Protein AF-A0A420ZBH9-F1 (afdb_monomer_lite)

Sequence (208 aa):
MLKNFNLKIETSLIDRIKEEAKTRGISQKELIQKALEHFFVCSKAEENPSLKEIITLYKGKCAKCGKTINIGERALWGKTKEGSILICTSCQINSETDKDIVKRLVKRQRLERQIKALRNQLKTLLVKYEEYDFINNVQRALDLIAQEHKFFMEYQSQLCSLGIKGEIERIDEMINMLRKVMAFLKDFENYYEQKIRVKVRGRLKNAF

Structure (mmCIF, N/CA/C/O backbone):
data_AF-A0A420ZBH9-F1
#
_entry.id   AF-A0A420ZBH9-F1
#
loop_
_atom_site.group_PDB
_atom_site.id
_atom_site.type_symbol
_atom_site.label_atom_id
_atom_site.label_alt_id
_atom_site.label_comp_id
_atom_site.label_asym_id
_atom_site.label_entity_id
_atom_site.label_seq_id
_atom_site.pdbx_PDB_ins_code
_atom_site.Cartn_x
_atom_site.Cartn_y
_atom_site.Cartn_z
_atom_site.occupancy
_atom_site.B_iso_or_equiv
_atom_site.auth_seq_id
_atom_site.auth_comp_id
_atom_site.auth_asym_id
_atom_site.auth_atom_id
_atom_site.pdbx_PDB_model_num
ATOM 1 N N . MET A 1 1 ? -12.756 -23.167 74.062 1.00 35.25 1 MET A N 1
ATOM 2 C CA . MET A 1 1 ? -13.672 -22.256 74.784 1.00 35.25 1 MET A CA 1
ATOM 3 C C . MET A 1 1 ? -13.861 -21.001 73.946 1.00 35.25 1 MET A C 1
ATOM 5 O O . MET A 1 1 ? -12.927 -20.217 73.835 1.00 35.25 1 MET A O 1
ATOM 9 N N . LEU A 1 2 ? -15.011 -20.843 73.287 1.00 41.03 2 LEU A N 1
ATOM 10 C CA . LEU A 1 2 ? -15.331 -19.621 72.543 1.00 41.03 2 LEU A CA 1
ATOM 11 C C . LEU A 1 2 ? -15.813 -18.568 73.548 1.00 41.03 2 LEU A C 1
ATOM 13 O O . LEU A 1 2 ? -16.764 -18.810 74.286 1.00 41.03 2 LEU A O 1
ATOM 17 N N . LYS A 1 3 ? -15.112 -17.433 73.628 1.00 45.38 3 LYS A N 1
ATOM 18 C CA . LYS A 1 3 ? -15.528 -16.283 74.441 1.00 45.38 3 LYS A CA 1
ATOM 19 C C . LYS A 1 3 ? -16.866 -15.771 73.897 1.00 45.38 3 LYS A C 1
ATOM 21 O O . LYS A 1 3 ? -16.960 -15.471 72.710 1.00 45.38 3 LYS A O 1
ATOM 26 N N . ASN A 1 4 ? -17.882 -15.667 74.754 1.00 42.03 4 ASN A N 1
ATOM 27 C CA . ASN A 1 4 ? -19.171 -15.075 74.400 1.00 42.03 4 ASN A CA 1
ATOM 28 C C . ASN A 1 4 ? -18.985 -13.572 74.158 1.00 42.03 4 ASN A C 1
ATOM 30 O O . ASN A 1 4 ? -18.973 -12.774 75.093 1.00 42.03 4 ASN A O 1
ATOM 34 N N . PHE A 1 5 ? -18.814 -13.185 72.897 1.00 46.53 5 PHE A N 1
ATOM 35 C CA . PHE A 1 5 ? -18.894 -11.789 72.495 1.00 46.53 5 PHE A CA 1
ATOM 36 C C . PHE A 1 5 ? -20.365 -11.362 72.525 1.00 46.53 5 PHE A C 1
ATOM 38 O O . PHE A 1 5 ? -21.153 -11.776 71.677 1.00 46.53 5 PHE A O 1
ATOM 45 N N . ASN A 1 6 ? -20.739 -10.529 73.499 1.00 46.88 6 ASN A N 1
ATOM 46 C CA . ASN A 1 6 ? -22.029 -9.834 73.517 1.00 46.88 6 ASN A CA 1
ATOM 47 C C . ASN A 1 6 ? -22.021 -8.724 72.451 1.00 46.88 6 ASN A C 1
ATOM 49 O O . ASN A 1 6 ? -21.876 -7.539 72.750 1.00 46.88 6 ASN A O 1
ATOM 53 N N . LEU A 1 7 ? -22.128 -9.120 71.184 1.00 58.06 7 LEU A N 1
ATOM 54 C CA . LEU A 1 7 ? -22.291 -8.208 70.058 1.00 58.06 7 LEU A CA 1
ATOM 55 C C . LEU A 1 7 ? -23.736 -7.702 70.048 1.00 58.06 7 LEU A C 1
ATOM 57 O O . LEU A 1 7 ? -24.655 -8.408 69.638 1.00 58.06 7 LEU A O 1
ATOM 61 N N . LYS A 1 8 ? -23.945 -6.470 70.520 1.00 60.25 8 LYS A N 1
ATOM 62 C CA . LYS A 1 8 ? -25.210 -5.758 70.322 1.00 60.25 8 LYS A CA 1
ATOM 63 C C . LYS A 1 8 ? -25.232 -5.208 68.902 1.00 60.25 8 LYS A C 1
ATOM 65 O O . LYS A 1 8 ? -24.529 -4.250 68.596 1.00 60.25 8 LYS A O 1
ATOM 70 N N . ILE A 1 9 ? -26.022 -5.839 68.042 1.00 68.00 9 ILE A N 1
ATOM 71 C CA . ILE A 1 9 ? -26.353 -5.293 66.727 1.00 68.00 9 ILE A CA 1
ATOM 72 C C . ILE A 1 9 ? -27.337 -4.142 66.945 1.00 68.00 9 ILE A C 1
ATOM 74 O O . ILE A 1 9 ? -28.252 -4.245 67.763 1.00 68.00 9 ILE A O 1
ATOM 78 N N . GLU A 1 10 ? -27.122 -3.038 66.239 1.00 78.06 10 GLU A N 1
ATOM 79 C CA . GLU A 1 10 ? -27.983 -1.861 66.298 1.00 78.06 10 GLU A CA 1
ATOM 80 C C . GLU A 1 10 ? -29.427 -2.231 65.912 1.00 78.06 10 GLU A C 1
ATOM 82 O O . GLU A 1 10 ? -29.660 -2.967 64.949 1.00 78.06 10 GLU A O 1
ATOM 87 N N . THR A 1 11 ? -30.411 -1.757 66.679 1.00 72.00 11 THR A N 1
ATOM 88 C CA . THR A 1 11 ? -31.824 -2.162 66.541 1.00 72.00 11 THR A CA 1
ATOM 89 C C . THR A 1 11 ? -32.392 -1.846 65.157 1.00 72.00 11 THR A C 1
ATOM 91 O O . THR A 1 11 ? -33.110 -2.663 64.588 1.00 72.00 11 THR A O 1
ATOM 94 N N . SER A 1 12 ? -31.968 -0.729 64.564 1.00 75.25 12 SER A N 1
ATOM 95 C CA . SER A 1 12 ? -32.318 -0.322 63.197 1.00 75.25 12 SER A CA 1
ATOM 96 C C . SER A 1 12 ? -31.884 -1.339 62.132 1.00 75.25 12 SER A C 1
ATOM 98 O O . SER A 1 12 ? -32.575 -1.537 61.132 1.00 75.25 12 SER A O 1
ATOM 100 N N . LEU A 1 13 ? -30.750 -2.013 62.338 1.00 77.69 13 LEU A N 1
ATOM 101 C CA . LEU A 1 13 ? -30.227 -3.016 61.417 1.00 77.69 13 LEU A CA 1
ATOM 102 C C . LEU A 1 13 ? -31.015 -4.325 61.525 1.00 77.69 13 LEU A C 1
ATOM 104 O O . LEU A 1 13 ? -31.287 -4.972 60.517 1.00 77.69 13 LEU A O 1
ATOM 108 N N . ILE A 1 14 ? -31.409 -4.699 62.745 1.00 79.94 14 ILE A N 1
ATOM 109 C CA . ILE A 1 14 ? -32.224 -5.892 63.004 1.00 79.94 14 ILE A CA 1
ATOM 110 C C . ILE A 1 14 ? -33.580 -5.772 62.305 1.00 79.94 14 ILE A C 1
ATOM 112 O O . ILE A 1 14 ? -34.051 -6.742 61.709 1.00 79.94 14 ILE A O 1
ATOM 116 N N . ASP A 1 15 ? -34.187 -4.587 62.340 1.00 81.25 15 ASP A N 1
ATOM 117 C CA . ASP A 1 15 ? -35.477 -4.348 61.695 1.00 81.25 15 ASP A CA 1
ATOM 118 C C . ASP A 1 15 ? -35.367 -4.413 60.166 1.00 81.25 15 ASP A C 1
ATOM 120 O O . ASP A 1 15 ? -36.169 -5.090 59.522 1.00 81.25 15 ASP A O 1
ATOM 124 N N . ARG A 1 16 ? -34.293 -3.867 59.583 1.00 81.12 16 ARG A N 1
ATOM 125 C CA . ARG A 1 16 ? -34.011 -4.013 58.143 1.00 81.12 16 ARG A CA 1
ATOM 126 C C . ARG A 1 16 ? -33.774 -5.465 57.728 1.00 81.12 16 ARG A C 1
ATOM 128 O O . ARG A 1 16 ? -34.282 -5.906 56.702 1.00 81.12 16 ARG A O 1
ATOM 135 N N . ILE A 1 17 ? -33.035 -6.235 58.529 1.00 83.12 17 ILE A N 1
ATOM 136 C CA . ILE A 1 17 ? -32.793 -7.667 58.279 1.00 83.12 17 ILE A CA 1
ATOM 137 C C . ILE A 1 17 ? -34.111 -8.451 58.326 1.00 83.12 17 ILE A C 1
ATOM 139 O O . ILE A 1 17 ? -34.323 -9.353 57.516 1.00 83.12 17 ILE A O 1
ATOM 143 N N . LYS A 1 18 ? -35.015 -8.107 59.251 1.00 83.00 18 LYS A N 1
ATOM 144 C CA . LYS A 1 18 ? -36.352 -8.707 59.357 1.00 83.00 18 LYS A CA 1
ATOM 145 C C . LYS A 1 18 ? -37.222 -8.414 58.143 1.00 83.00 18 LYS A C 1
ATOM 147 O O . LYS A 1 18 ? -37.872 -9.333 57.645 1.00 83.00 18 LYS A O 1
ATOM 152 N N . GLU A 1 19 ? -37.262 -7.164 57.695 1.00 85.62 19 GLU A N 1
ATOM 153 C CA . GLU A 1 19 ? -38.029 -6.763 56.512 1.00 85.62 19 GLU A CA 1
ATOM 154 C C . GLU A 1 19 ? -37.507 -7.459 55.256 1.00 85.62 19 GLU A C 1
ATOM 156 O O . GLU A 1 19 ? -38.280 -8.072 54.522 1.00 85.62 19 GLU A O 1
ATOM 161 N N . GLU A 1 20 ? -36.190 -7.473 55.061 1.00 80.50 20 GLU A N 1
ATOM 162 C CA . GLU A 1 20 ? -35.562 -8.110 53.904 1.00 80.50 20 GLU A CA 1
ATOM 163 C C . GLU A 1 20 ? -35.770 -9.635 53.899 1.00 80.50 20 GLU A C 1
ATOM 165 O O . GLU A 1 20 ? -36.055 -10.233 52.860 1.00 80.50 20 GLU A O 1
ATOM 170 N N . ALA A 1 21 ? -35.689 -10.275 55.071 1.00 83.75 21 ALA A N 1
ATOM 171 C CA . ALA A 1 21 ? -35.965 -11.702 55.229 1.00 83.75 21 ALA A CA 1
ATOM 172 C C . ALA A 1 21 ? -37.428 -12.043 54.894 1.00 83.75 21 ALA A C 1
ATOM 174 O O . ALA A 1 21 ? -37.682 -13.025 54.194 1.00 83.75 21 ALA A O 1
ATOM 175 N N . LYS A 1 22 ? -38.383 -11.204 55.330 1.00 83.00 22 LYS A N 1
ATOM 176 C CA . LYS A 1 22 ? -39.812 -11.351 55.001 1.00 83.00 22 LYS A CA 1
ATOM 177 C C . LYS A 1 22 ? -40.069 -11.200 53.505 1.00 83.00 22 LYS A C 1
ATOM 179 O O . LYS A 1 22 ? -40.742 -12.050 52.932 1.00 83.00 22 LYS A O 1
ATOM 184 N N . THR A 1 23 ? -39.500 -10.176 52.870 1.00 85.06 23 THR A N 1
ATOM 185 C CA . THR A 1 23 ? -39.638 -9.936 51.423 1.00 85.06 23 THR A CA 1
ATOM 186 C C . THR A 1 23 ? -39.134 -11.120 50.599 1.00 85.06 23 THR A C 1
ATOM 188 O O . THR A 1 23 ? -39.707 -11.457 49.567 1.00 85.06 23 THR A O 1
ATOM 191 N N . ARG A 1 24 ? -38.076 -11.786 51.071 1.00 78.25 24 ARG A N 1
ATOM 192 C CA . ARG A 1 24 ? -37.453 -12.927 50.389 1.00 78.25 24 ARG A CA 1
ATOM 193 C C . ARG A 1 24 ? -38.007 -14.291 50.813 1.00 78.25 24 ARG A C 1
ATOM 195 O O . ARG A 1 24 ? -37.554 -15.299 50.279 1.00 78.25 24 ARG A O 1
ATOM 202 N N . GLY A 1 25 ? -38.946 -14.339 51.761 1.00 84.00 25 GLY A N 1
ATOM 203 C CA . GLY A 1 25 ? -39.553 -15.583 52.244 1.00 84.00 25 GLY A CA 1
ATOM 204 C C . GLY A 1 25 ? -38.573 -16.552 52.918 1.00 84.00 25 GLY A C 1
ATOM 205 O O . GLY A 1 25 ? -38.794 -17.759 52.877 1.00 84.00 25 GLY A O 1
ATOM 206 N N . ILE A 1 26 ? -37.485 -16.050 53.509 1.00 88.31 26 ILE A N 1
ATOM 207 C CA . ILE A 1 26 ? -36.443 -16.863 54.163 1.00 88.31 26 ILE A CA 1
ATOM 208 C C . ILE A 1 26 ? -36.280 -16.479 55.631 1.00 88.31 26 ILE A C 1
ATOM 210 O O . ILE A 1 26 ? -36.669 -15.390 56.056 1.00 88.31 26 ILE A O 1
ATOM 214 N N . SER A 1 27 ? -35.692 -17.365 56.436 1.00 85.69 27 SER A N 1
ATOM 215 C CA . SER A 1 27 ? -35.424 -17.046 57.839 1.00 85.69 27 SER A CA 1
ATOM 216 C C . SER A 1 27 ? -34.297 -16.009 57.971 1.00 85.69 27 SER A C 1
ATOM 218 O O . SER A 1 27 ? -33.362 -15.970 57.170 1.00 85.69 27 SER A O 1
ATOM 220 N N . GLN A 1 28 ? -34.336 -15.178 59.021 1.00 82.00 28 GLN A N 1
ATOM 221 C CA . GLN A 1 28 ? -33.265 -14.201 59.301 1.00 82.00 28 GLN A CA 1
ATOM 222 C C . GLN A 1 28 ? -31.891 -14.877 59.408 1.00 82.00 28 GLN A C 1
ATOM 224 O O . GLN A 1 28 ? -30.893 -14.340 58.937 1.00 82.00 28 GLN A O 1
ATOM 229 N N . LYS A 1 29 ? -31.848 -16.080 59.995 1.00 81.88 29 LYS A N 1
ATOM 230 C CA . LYS A 1 29 ? -30.628 -16.881 60.131 1.00 81.88 29 LYS A CA 1
ATOM 231 C C . LYS A 1 29 ? -30.050 -17.256 58.765 1.00 81.88 29 LYS A C 1
ATOM 233 O O . LYS A 1 29 ? -28.855 -17.086 58.557 1.00 81.88 29 LYS A O 1
ATOM 238 N N . GLU A 1 30 ? -30.886 -17.717 57.837 1.00 80.81 30 GLU A N 1
ATOM 239 C CA . GLU A 1 30 ? -30.452 -18.058 56.476 1.00 80.81 30 GLU A CA 1
ATOM 240 C C . GLU A 1 30 ? -30.023 -16.829 55.680 1.00 80.81 30 GLU A C 1
ATOM 242 O O . GLU A 1 30 ? -29.055 -16.906 54.929 1.00 80.81 30 GLU A O 1
ATOM 247 N N . LEU A 1 31 ? -30.707 -15.693 55.848 1.00 85.06 31 LEU A N 1
ATOM 248 C CA . LEU A 1 31 ? -30.310 -14.440 55.206 1.00 85.06 31 LEU A CA 1
ATOM 249 C C . LEU A 1 31 ? -28.912 -14.012 55.673 1.00 85.06 31 LEU A C 1
ATOM 251 O O . LEU A 1 31 ? -28.057 -13.705 54.845 1.00 85.06 31 LEU A O 1
ATOM 255 N N . ILE A 1 32 ? -28.667 -14.037 56.986 1.00 84.25 32 ILE A N 1
ATOM 256 C CA . ILE A 1 32 ? -27.368 -13.689 57.573 1.00 84.25 32 ILE A CA 1
ATOM 257 C C . ILE A 1 32 ? -26.295 -14.679 57.119 1.00 84.25 32 ILE A C 1
ATOM 259 O O . ILE A 1 32 ? -25.211 -14.261 56.722 1.00 84.25 32 ILE A O 1
ATOM 263 N N . GLN A 1 33 ? -26.592 -15.979 57.131 1.00 83.56 33 GLN A N 1
ATOM 264 C CA . GLN A 1 33 ? -25.646 -17.001 56.698 1.00 83.56 33 GLN A CA 1
ATOM 265 C C . GLN A 1 33 ? -25.270 -16.827 55.222 1.00 83.56 33 GLN A C 1
ATOM 267 O O . GLN A 1 33 ? -24.085 -16.770 54.914 1.00 83.56 33 GLN A O 1
ATOM 272 N N . LYS A 1 34 ? -26.247 -16.632 54.329 1.00 80.50 34 LYS A N 1
ATOM 273 C CA . LYS A 1 34 ? -25.992 -16.364 52.905 1.00 80.50 34 LYS A CA 1
ATOM 274 C C . LYS A 1 34 ? -25.218 -15.067 52.688 1.00 80.50 34 LYS A C 1
ATOM 276 O O . LYS A 1 34 ? -24.354 -15.016 51.820 1.00 80.50 34 LYS A O 1
ATOM 281 N N . ALA A 1 35 ? -25.501 -14.024 53.468 1.00 81.31 35 ALA A N 1
ATOM 282 C CA . ALA A 1 35 ? -24.774 -12.760 53.392 1.00 81.31 35 ALA A CA 1
ATOM 283 C C . ALA A 1 35 ? -23.312 -12.912 53.842 1.00 81.31 35 ALA A C 1
ATOM 285 O O . ALA A 1 35 ? -22.417 -12.370 53.197 1.00 81.31 35 ALA A O 1
ATOM 286 N N . LEU A 1 36 ? -23.062 -13.677 54.908 1.00 80.56 36 LEU A N 1
ATOM 287 C CA . LEU A 1 36 ? -21.715 -13.975 55.392 1.00 80.56 36 LEU A CA 1
ATOM 288 C C . LEU A 1 36 ? -20.960 -14.887 54.423 1.00 80.56 36 LEU A C 1
ATOM 290 O O . LEU A 1 36 ? -19.822 -14.586 54.087 1.00 80.56 36 LEU A O 1
ATOM 294 N N . GLU A 1 37 ? -21.588 -15.950 53.919 1.00 80.44 37 GLU A N 1
ATOM 295 C CA . GLU A 1 37 ? -21.017 -16.819 52.883 1.00 80.44 37 GLU A CA 1
ATOM 296 C C . GLU A 1 37 ? -20.655 -16.007 51.637 1.00 80.44 37 GLU A C 1
ATOM 298 O O . GLU A 1 37 ? -19.523 -16.075 51.168 1.00 80.44 37 GLU A O 1
ATOM 303 N N . HIS A 1 38 ? -21.562 -15.152 51.160 1.00 76.06 38 HIS A N 1
ATOM 304 C CA . HIS A 1 38 ? -21.295 -14.243 50.049 1.00 76.06 38 HIS A CA 1
ATOM 305 C C . HIS A 1 38 ? -20.145 -13.273 50.358 1.00 76.06 38 HIS A C 1
ATOM 307 O O . HIS A 1 38 ? -19.280 -13.063 49.517 1.00 76.06 38 HIS A O 1
ATOM 313 N N . PHE A 1 39 ? -20.076 -12.705 51.564 1.00 74.31 39 PHE A N 1
ATOM 314 C CA . PHE A 1 39 ? -18.986 -11.816 51.976 1.00 74.31 39 PHE A CA 1
ATOM 315 C C . PHE A 1 39 ? -17.628 -12.538 52.043 1.00 74.31 39 PHE A C 1
ATOM 317 O O . PHE A 1 39 ? -16.615 -12.012 51.579 1.00 74.31 39 PHE A O 1
ATOM 324 N N . PHE A 1 40 ? -17.585 -13.768 52.558 1.00 71.50 40 PHE A N 1
ATOM 325 C CA . PHE A 1 40 ? -16.361 -14.573 52.608 1.00 71.50 40 PHE A CA 1
ATOM 326 C C . PHE A 1 40 ? -15.943 -15.105 51.231 1.00 71.50 40 PHE A C 1
ATOM 328 O O . PHE A 1 40 ? -14.751 -15.248 50.968 1.00 71.50 40 PHE A O 1
ATOM 335 N N . VAL A 1 41 ? -16.894 -15.329 50.322 1.00 66.38 41 VAL A N 1
ATOM 336 C CA . VAL A 1 41 ? -16.613 -15.680 48.924 1.00 66.38 41 VAL A CA 1
ATOM 337 C C . VAL A 1 41 ? -16.130 -14.454 48.135 1.00 66.38 41 VAL A C 1
ATOM 339 O O . VAL A 1 41 ? -15.128 -14.551 47.431 1.00 66.38 41 VAL A O 1
ATOM 342 N N . CYS A 1 42 ? -16.756 -13.285 48.307 1.00 54.88 42 CYS A N 1
ATOM 343 C CA . CYS A 1 42 ? -16.378 -12.034 47.635 1.00 54.88 42 CYS A CA 1
ATOM 344 C C . CYS A 1 42 ? -15.137 -11.340 48.217 1.00 54.88 42 CYS A C 1
ATOM 346 O O . CYS A 1 42 ? -14.532 -10.521 47.530 1.00 54.88 42 CYS A O 1
ATOM 348 N N . SER A 1 43 ? -14.727 -11.637 49.455 1.00 46.97 43 SER A N 1
ATOM 349 C CA . SER A 1 43 ? -13.503 -11.062 50.048 1.00 46.97 43 SER A CA 1
ATOM 350 C C . SER A 1 43 ? -12.213 -11.607 49.422 1.00 46.97 43 SER A C 1
ATOM 352 O O . SER A 1 43 ? -11.152 -10.999 49.571 1.00 46.97 43 SER A O 1
ATOM 354 N N . LYS A 1 44 ? -12.295 -12.670 48.609 1.00 51.00 44 LYS A N 1
ATOM 355 C CA . LYS A 1 44 ? -11.333 -12.886 47.524 1.00 51.00 44 LYS A CA 1
ATOM 356 C C . LYS A 1 44 ? -11.661 -11.890 46.420 1.00 51.00 44 LYS A C 1
ATOM 358 O O . LYS A 1 44 ? -12.339 -12.243 45.462 1.00 51.00 44 LYS A O 1
ATOM 363 N N . ALA A 1 45 ? -11.197 -10.653 46.579 1.00 46.72 45 ALA A N 1
ATOM 364 C CA . ALA A 1 45 ? -11.233 -9.661 45.519 1.00 46.72 45 ALA A CA 1
ATOM 365 C C . ALA A 1 45 ? -10.665 -10.303 44.244 1.00 46.72 45 ALA A C 1
ATOM 367 O O . ALA A 1 45 ? -9.464 -10.562 44.137 1.00 46.72 45 ALA A O 1
ATOM 368 N N . GLU A 1 46 ? -11.540 -10.628 43.295 1.00 49.78 46 GLU A N 1
ATOM 369 C CA . GLU A 1 46 ? -11.136 -10.763 41.912 1.00 49.78 46 GLU A CA 1
ATOM 370 C C . GLU A 1 46 ? -10.514 -9.413 41.569 1.00 49.78 46 GLU A C 1
ATOM 372 O O . GLU A 1 46 ? -11.210 -8.401 41.486 1.00 49.78 46 GLU A O 1
ATOM 377 N N . GLU A 1 47 ? -9.183 -9.367 41.478 1.00 50.47 47 GLU A N 1
ATOM 378 C CA . GLU A 1 47 ? -8.492 -8.276 40.810 1.00 50.47 47 GLU A CA 1
ATOM 379 C C . GLU A 1 47 ? -9.098 -8.206 39.413 1.00 50.47 47 GLU A C 1
ATOM 381 O O . GLU A 1 47 ? -8.706 -8.963 38.526 1.00 50.47 47 GLU A O 1
ATOM 386 N N . ASN A 1 48 ? -10.109 -7.355 39.233 1.00 55.12 48 ASN A N 1
ATOM 387 C CA . ASN A 1 48 ? -10.637 -7.061 37.918 1.00 55.12 48 ASN A CA 1
ATOM 388 C C . ASN A 1 48 ? -9.436 -6.565 37.114 1.00 55.12 48 ASN A C 1
ATOM 390 O O . ASN A 1 48 ? -8.876 -5.513 37.447 1.00 55.12 48 ASN A O 1
ATOM 394 N N . PRO A 1 49 ? -8.971 -7.335 36.119 1.00 61.47 49 PRO A N 1
ATOM 395 C CA . PRO A 1 49 ? -7.737 -7.014 35.440 1.00 61.47 49 PRO A CA 1
ATOM 396 C C . PRO A 1 49 ? -7.914 -5.648 34.789 1.00 61.47 49 PRO A C 1
ATOM 398 O O . PRO A 1 49 ? -8.825 -5.444 33.987 1.00 61.47 49 PRO A O 1
ATOM 401 N N . SER A 1 50 ? -7.053 -4.698 35.157 1.00 73.25 50 SER A N 1
ATOM 402 C CA . SER A 1 50 ? -7.012 -3.378 34.533 1.00 73.25 50 SER A CA 1
ATOM 403 C C . SER A 1 50 ? -6.796 -3.561 33.031 1.00 73.25 50 SER A C 1
ATOM 405 O O . SER A 1 50 ? -5.718 -3.957 32.578 1.00 73.25 50 SER A O 1
ATOM 407 N N . LEU A 1 51 ? -7.854 -3.314 32.263 1.00 85.56 51 LEU A N 1
ATOM 408 C CA . LEU A 1 51 ? -7.822 -3.366 30.813 1.00 85.56 51 LEU A CA 1
ATOM 409 C C . LEU A 1 51 ? -7.167 -2.088 30.288 1.00 85.56 51 LEU A C 1
ATOM 411 O O . LEU A 1 51 ? -7.679 -0.988 30.489 1.00 85.56 51 LEU A O 1
ATOM 415 N N . LYS A 1 52 ? -6.040 -2.232 29.592 1.00 89.06 52 LYS A N 1
ATOM 416 C CA . LYS A 1 52 ? -5.327 -1.125 28.945 1.00 89.06 52 LYS A CA 1
ATOM 417 C C . LYS A 1 52 ? -5.618 -1.121 27.452 1.00 89.06 52 LYS A C 1
ATOM 419 O O . LYS A 1 52 ? -5.573 -2.167 26.812 1.00 89.06 52 LYS A O 1
ATOM 424 N N . GLU A 1 53 ? -5.886 0.049 26.880 1.00 90.44 53 GLU A N 1
ATOM 425 C CA . GLU A 1 53 ? -5.964 0.193 25.423 1.00 90.44 53 GLU A CA 1
ATOM 426 C C . GLU A 1 53 ? -4.555 0.072 24.827 1.00 90.44 53 GLU A C 1
ATOM 428 O O . GLU A 1 53 ? -3.652 0.824 25.190 1.00 90.44 53 GLU A O 1
ATOM 433 N N . ILE A 1 54 ? -4.367 -0.884 23.917 1.00 92.69 54 ILE A N 1
ATOM 434 C CA . ILE A 1 54 ? -3.102 -1.124 23.220 1.00 92.69 54 ILE A CA 1
ATOM 435 C C . ILE A 1 54 ? -3.311 -1.163 21.705 1.00 92.69 54 ILE A C 1
ATOM 437 O O . ILE A 1 54 ? -4.410 -1.428 21.211 1.00 92.69 54 ILE A O 1
ATOM 441 N N . ILE A 1 55 ? -2.224 -0.956 20.962 1.00 91.75 55 ILE A N 1
ATOM 442 C CA . ILE A 1 55 ? -2.134 -1.312 19.544 1.00 91.75 55 ILE A CA 1
ATOM 443 C C . ILE A 1 55 ? -1.494 -2.696 19.467 1.00 91.75 55 ILE A C 1
ATOM 445 O O . ILE A 1 55 ? -0.421 -2.926 20.022 1.00 91.75 55 ILE A O 1
ATOM 449 N N . THR A 1 56 ? -2.162 -3.633 18.803 1.00 91.56 56 THR A N 1
ATOM 450 C CA . THR A 1 56 ? -1.695 -5.021 18.734 1.00 91.56 56 THR A CA 1
ATOM 451 C C . THR A 1 56 ? -0.466 -5.161 17.833 1.00 91.56 56 THR A C 1
ATOM 453 O O . THR A 1 56 ? -0.477 -4.755 16.674 1.00 91.56 56 THR A O 1
ATOM 456 N N . LEU A 1 57 ? 0.601 -5.768 18.354 1.00 92.00 57 LEU A N 1
ATOM 457 C CA . LEU A 1 57 ? 1.798 -6.115 17.572 1.00 92.00 57 LEU A CA 1
ATOM 458 C C . LEU A 1 57 ? 1.687 -7.499 16.919 1.00 92.00 57 LEU A C 1
ATOM 460 O O . LEU A 1 57 ? 2.320 -7.764 15.903 1.00 92.00 57 LEU A O 1
ATOM 464 N N . TYR A 1 58 ? 0.841 -8.362 17.481 1.00 91.69 58 TYR A N 1
ATOM 465 C CA . TYR A 1 58 ? 0.620 -9.732 17.032 1.00 91.69 58 TYR A CA 1
ATOM 466 C C . TYR A 1 58 ? -0.865 -9.963 16.768 1.00 91.69 58 TYR A C 1
ATOM 468 O O . TYR A 1 58 ? -1.722 -9.330 17.390 1.00 91.69 58 TYR A O 1
ATOM 476 N N . LYS A 1 59 ? -1.178 -10.885 15.849 1.00 92.81 59 LYS A N 1
ATOM 477 C CA . LYS A 1 59 ? -2.565 -11.305 15.620 1.00 92.81 59 LYS A CA 1
ATOM 478 C C . LYS A 1 59 ? -3.092 -12.019 16.862 1.00 92.81 59 LYS A C 1
ATOM 480 O O . LYS A 1 59 ? -2.424 -12.895 17.401 1.00 92.81 59 LYS A O 1
ATOM 485 N N . GLY A 1 60 ? -4.306 -11.676 17.269 1.00 92.88 60 GLY A N 1
ATOM 486 C CA . GLY A 1 60 ? -4.987 -12.296 18.403 1.00 92.88 60 GLY A CA 1
ATOM 487 C C . GLY A 1 60 ? -6.465 -12.526 18.123 1.00 92.88 60 GLY A C 1
ATOM 488 O O . GLY A 1 60 ? -6.964 -12.215 17.040 1.00 92.88 60 GLY A O 1
ATOM 489 N N . LYS A 1 61 ? -7.188 -13.058 19.108 1.00 95.06 61 LYS A N 1
ATOM 490 C CA . LYS A 1 61 ? -8.649 -13.194 19.059 1.00 95.06 61 LYS A CA 1
ATOM 491 C C . LYS A 1 61 ? -9.282 -12.466 20.234 1.00 95.06 61 LYS A C 1
ATOM 493 O O . LYS A 1 61 ? -8.740 -12.458 21.334 1.00 95.06 61 LYS A O 1
ATOM 498 N N . CYS A 1 62 ? -10.435 -11.857 19.986 1.00 94.44 62 CYS A N 1
ATOM 499 C CA . CYS A 1 62 ? -11.250 -11.262 21.032 1.00 94.44 62 CYS A CA 1
ATOM 500 C C . CYS A 1 62 ? -11.781 -12.359 21.963 1.00 94.44 62 CYS A C 1
ATOM 502 O O . CYS A 1 62 ? -12.498 -13.245 21.502 1.00 94.44 62 CYS A O 1
ATOM 504 N N . ALA A 1 63 ? -11.516 -12.254 23.261 1.00 92.19 63 ALA A N 1
ATOM 505 C CA . ALA A 1 63 ? -12.004 -13.190 24.271 1.00 92.19 63 ALA A CA 1
ATOM 506 C C . ALA A 1 63 ? -13.542 -13.211 24.372 1.00 92.19 63 ALA A C 1
ATOM 508 O O . ALA A 1 63 ? -14.120 -14.233 24.715 1.00 92.19 63 ALA A O 1
ATOM 509 N N . LYS A 1 64 ? -14.220 -12.103 24.031 1.00 91.06 64 LYS A N 1
ATOM 510 C CA . LYS A 1 64 ? -15.685 -11.979 24.151 1.00 91.06 64 LYS A CA 1
ATOM 511 C C . LYS A 1 64 ? -16.462 -12.480 22.928 1.00 91.06 64 LYS A C 1
ATOM 513 O O . LYS A 1 64 ? -17.567 -12.980 23.079 1.00 91.06 64 LYS A O 1
ATOM 518 N N . CYS A 1 65 ? -15.936 -12.302 21.715 1.00 92.69 65 CYS A N 1
ATOM 519 C CA . CYS A 1 65 ? -16.671 -12.617 20.476 1.00 92.69 65 CYS A CA 1
ATOM 520 C C . CYS A 1 65 ? -15.898 -13.481 19.473 1.00 92.69 65 CYS A C 1
ATOM 522 O O . CYS A 1 65 ? -16.377 -13.708 18.367 1.00 92.69 65 CYS A O 1
ATOM 524 N N . GLY A 1 66 ? -14.670 -13.893 19.793 1.00 92.25 66 GLY A N 1
ATOM 525 C CA . GLY A 1 66 ? -13.833 -14.722 18.922 1.00 92.25 66 GLY A CA 1
ATOM 526 C C . GLY A 1 66 ? -13.273 -14.020 17.679 1.00 92.25 66 GLY A C 1
ATOM 527 O O . GLY A 1 66 ? -12.430 -14.598 16.994 1.00 92.25 66 GLY A O 1
ATOM 528 N N . LYS A 1 67 ? -13.685 -12.776 17.385 1.00 93.62 67 LYS A N 1
ATOM 529 C CA . LYS A 1 67 ? -13.202 -12.013 16.226 1.00 93.62 67 LYS A CA 1
ATOM 530 C C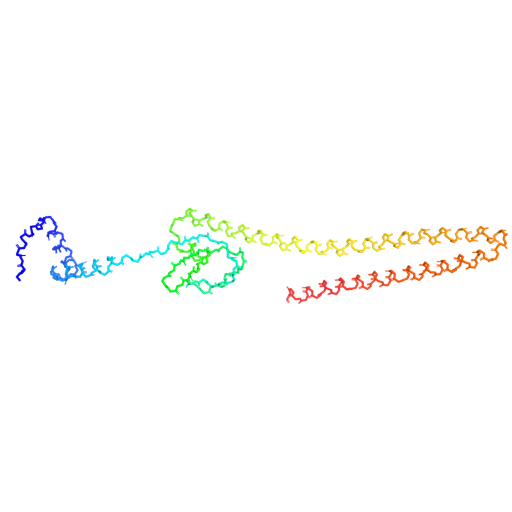 . LYS A 1 67 ? -11.678 -11.900 16.242 1.00 93.62 67 LYS A C 1
ATOM 532 O O . LYS A 1 67 ? -11.096 -11.487 17.246 1.00 93.62 67 LYS A O 1
ATOM 537 N N . THR A 1 68 ? -11.054 -12.186 15.105 1.00 94.56 68 THR A N 1
ATOM 538 C CA . THR A 1 68 ? -9.626 -11.947 14.890 1.00 94.56 68 THR A CA 1
ATOM 539 C C . THR A 1 68 ? -9.311 -10.456 14.948 1.00 94.56 68 THR A C 1
ATOM 541 O O . THR A 1 68 ? -9.933 -9.654 14.250 1.00 94.56 68 THR A O 1
ATOM 544 N N . ILE A 1 69 ? -8.331 -10.108 15.772 1.00 92.94 69 ILE A N 1
ATOM 545 C CA . ILE A 1 69 ? -7.760 -8.771 15.890 1.00 92.94 69 ILE A CA 1
ATOM 546 C C . ILE A 1 69 ? -6.424 -8.801 15.149 1.00 92.94 69 ILE A C 1
ATOM 548 O O . ILE A 1 69 ? -5.533 -9.584 15.490 1.00 92.94 69 ILE A O 1
ATOM 552 N N . ASN A 1 70 ? -6.316 -8.007 14.086 1.00 92.81 70 ASN A N 1
ATOM 553 C CA . ASN A 1 70 ? -5.116 -7.973 13.249 1.00 92.81 70 ASN A CA 1
ATOM 554 C C . ASN A 1 70 ? -4.053 -7.045 13.829 1.00 92.81 70 ASN A C 1
ATOM 556 O O . ASN A 1 70 ? -4.379 -6.088 14.517 1.00 92.81 70 ASN A O 1
ATOM 560 N N . ILE A 1 71 ? -2.794 -7.275 13.453 1.00 91.31 71 ILE A N 1
ATOM 561 C CA . ILE A 1 71 ? -1.669 -6.390 13.781 1.00 91.31 71 ILE A CA 1
ATOM 562 C C . ILE A 1 71 ? -2.007 -4.942 13.395 1.00 91.31 71 ILE A C 1
ATOM 564 O O . ILE A 1 71 ? -2.499 -4.678 12.294 1.00 91.31 71 ILE A O 1
ATOM 568 N N . GLY A 1 72 ? -1.735 -4.010 14.305 1.00 87.44 72 GLY A N 1
ATOM 569 C CA . GLY A 1 72 ? -2.030 -2.588 14.168 1.00 87.44 72 GLY A CA 1
ATOM 570 C C . GLY A 1 72 ? -3.464 -2.202 14.543 1.00 87.44 72 GLY A C 1
ATOM 571 O O . GLY A 1 72 ? -3.771 -1.012 14.585 1.00 87.44 72 GLY A O 1
ATOM 572 N N . GLU A 1 73 ? -4.348 -3.162 14.834 1.00 88.94 73 GLU A N 1
ATOM 573 C CA . GLU A 1 73 ? -5.682 -2.866 15.358 1.00 88.94 73 GLU A CA 1
ATOM 574 C C . GLU A 1 73 ? -5.620 -2.588 16.862 1.00 88.94 73 GLU A C 1
ATOM 576 O O . GLU A 1 73 ? -4.813 -3.166 17.600 1.00 88.94 73 GLU A O 1
ATOM 581 N N . ARG A 1 74 ? -6.500 -1.695 17.320 1.00 89.56 74 ARG A N 1
ATOM 582 C CA . ARG A 1 74 ? -6.653 -1.375 18.738 1.00 89.56 74 ARG A CA 1
ATOM 583 C C . ARG A 1 74 ? -7.485 -2.432 19.447 1.00 89.56 74 ARG A C 1
ATOM 585 O O . ARG A 1 74 ? -8.516 -2.878 18.931 1.00 89.56 74 ARG A O 1
ATOM 592 N N . ALA A 1 75 ? -7.065 -2.774 20.652 1.00 93.44 75 ALA A N 1
ATOM 593 C CA . ALA A 1 75 ? -7.778 -3.682 21.531 1.00 93.44 75 ALA A CA 1
ATOM 594 C C . ALA A 1 75 ? -7.550 -3.285 22.986 1.00 93.44 75 ALA A C 1
ATOM 596 O O . ALA A 1 75 ? -6.545 -2.658 23.317 1.00 93.44 75 ALA A O 1
ATOM 597 N N . LEU A 1 76 ? -8.470 -3.680 23.858 1.00 93.44 76 LEU A N 1
ATOM 598 C CA . LEU A 1 76 ? -8.192 -3.686 25.285 1.00 93.44 76 LEU A CA 1
ATOM 599 C C . LEU A 1 76 ? -7.429 -4.961 25.624 1.00 93.44 76 LEU A C 1
ATOM 601 O O . LEU A 1 76 ? -7.837 -6.049 25.220 1.00 93.44 76 LEU A O 1
ATOM 605 N N . TRP A 1 77 ? -6.342 -4.821 26.365 1.00 93.75 77 TRP A N 1
ATOM 606 C CA . TRP A 1 77 ? -5.522 -5.919 26.845 1.00 93.75 77 TRP A CA 1
ATOM 607 C C . TRP A 1 77 ? -5.543 -5.966 28.364 1.00 93.75 77 TRP A C 1
ATOM 609 O O . TRP A 1 77 ? -5.392 -4.937 29.021 1.00 93.75 77 TRP A O 1
ATOM 619 N N . GLY A 1 78 ? -5.708 -7.164 28.913 1.00 90.12 78 GLY A N 1
ATOM 620 C CA . GLY A 1 78 ? -5.639 -7.415 30.348 1.00 90.12 78 GLY A CA 1
ATOM 621 C C . GLY A 1 78 ? -4.802 -8.647 30.639 1.00 90.12 78 GLY A C 1
ATOM 622 O O . GLY A 1 78 ? -4.806 -9.607 29.865 1.00 90.12 78 GLY A O 1
ATOM 623 N N . LYS A 1 79 ? -4.101 -8.634 31.771 1.00 86.88 79 LYS A N 1
ATOM 624 C CA . LYS A 1 79 ? -3.421 -9.815 32.305 1.00 86.88 79 LYS A CA 1
ATOM 625 C C . LYS A 1 79 ? -4.340 -10.495 33.317 1.00 86.88 79 LYS A C 1
ATOM 627 O O . LYS A 1 79 ? -4.790 -9.854 34.254 1.00 86.88 79 LYS A O 1
ATOM 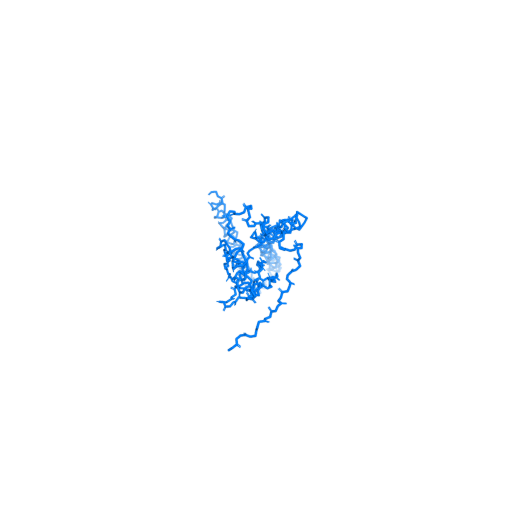632 N N . THR A 1 80 ? -4.602 -11.777 33.117 1.00 82.38 80 THR A N 1
ATOM 633 C CA . THR A 1 80 ? -5.389 -12.652 33.998 1.00 82.38 80 THR A CA 1
ATOM 634 C C . THR A 1 80 ? -4.486 -13.737 34.590 1.00 82.38 80 THR A C 1
ATOM 636 O O . THR A 1 80 ? -3.341 -13.896 34.159 1.00 82.38 80 THR A O 1
ATOM 639 N N . LYS A 1 81 ? -4.990 -14.506 35.563 1.00 79.50 81 LYS A N 1
ATOM 640 C CA . LYS A 1 81 ? -4.255 -15.638 36.161 1.00 79.50 81 LYS A CA 1
ATOM 641 C C . LYS A 1 81 ? -3.910 -16.733 35.142 1.00 79.50 81 LYS A C 1
ATOM 643 O O . LYS A 1 81 ? -2.880 -17.378 35.276 1.00 79.50 81 LYS A O 1
ATOM 648 N N . GLU A 1 82 ? -4.738 -16.892 34.111 1.00 78.38 82 GLU A N 1
ATOM 649 C CA . GLU A 1 82 ? -4.612 -17.935 33.081 1.00 78.38 82 GLU A CA 1
ATOM 650 C C . GLU A 1 82 ? -3.878 -17.458 31.814 1.00 78.38 82 GLU A C 1
ATOM 652 O O . GLU A 1 82 ? -3.669 -18.228 30.880 1.00 78.38 82 GLU A O 1
ATOM 657 N N . GLY A 1 83 ? -3.462 -16.187 31.762 1.00 83.56 83 GLY A N 1
ATOM 658 C CA . GLY A 1 83 ? -2.76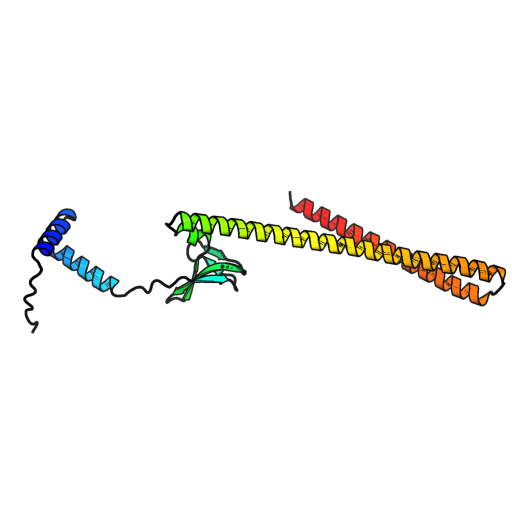3 -15.611 30.614 1.00 83.56 83 GLY A CA 1
ATOM 659 C C . GLY A 1 83 ? -3.233 -14.198 30.286 1.00 83.56 83 GLY A C 1
ATOM 660 O O . GLY A 1 83 ? -3.669 -13.449 31.158 1.00 83.56 83 GLY A O 1
ATOM 661 N N . SER A 1 84 ? -3.139 -13.796 29.022 1.00 87.00 84 SER A N 1
ATOM 662 C CA . SER A 1 84 ? -3.563 -12.468 28.570 1.00 87.00 84 SER A CA 1
ATOM 663 C C . SER A 1 84 ? -4.850 -12.515 27.760 1.00 87.00 84 SER A C 1
ATOM 665 O O . SER A 1 84 ? -4.972 -13.331 26.848 1.00 87.00 84 SER A O 1
ATOM 667 N N . ILE A 1 85 ? -5.754 -11.574 28.013 1.00 91.81 85 ILE A N 1
ATOM 668 C CA . ILE A 1 85 ? -6.999 -11.421 27.263 1.00 91.81 85 ILE A CA 1
ATOM 669 C C . ILE A 1 85 ? -6.933 -10.204 26.346 1.00 91.81 85 ILE A C 1
ATOM 671 O O . ILE A 1 85 ? -6.322 -9.187 26.674 1.00 91.81 85 ILE A O 1
ATOM 675 N N . LEU A 1 86 ? -7.597 -10.311 25.196 1.00 93.56 86 LEU A N 1
ATOM 676 C CA . LEU A 1 86 ? -7.811 -9.209 24.266 1.00 93.56 86 LEU A CA 1
ATOM 677 C C . LEU A 1 86 ? -9.309 -9.000 24.065 1.00 93.56 86 LEU A C 1
ATOM 679 O O . LEU A 1 86 ? -10.048 -9.957 23.847 1.00 93.56 86 LEU A O 1
ATOM 683 N N . ILE A 1 87 ? -9.765 -7.752 24.074 1.00 93.44 87 ILE A N 1
ATOM 684 C CA . ILE A 1 87 ? -11.149 -7.386 23.766 1.00 93.44 87 ILE A CA 1
ATOM 685 C C . ILE A 1 87 ? -11.136 -6.429 22.580 1.00 93.44 87 ILE A C 1
ATOM 687 O O . ILE A 1 87 ? -10.457 -5.402 22.594 1.00 93.44 87 ILE A O 1
ATOM 691 N N . CYS A 1 88 ? -11.881 -6.768 21.527 1.00 92.81 88 CYS A N 1
ATOM 692 C CA . CYS A 1 88 ? -11.958 -5.918 20.345 1.00 92.81 88 CYS A CA 1
ATOM 693 C C . CYS A 1 88 ? -12.743 -4.629 20.628 1.00 92.81 88 CYS A C 1
ATOM 695 O O . CYS A 1 88 ? -13.636 -4.592 21.476 1.00 92.81 88 CYS A O 1
ATOM 697 N N . THR A 1 89 ? -12.472 -3.593 19.838 1.00 90.75 89 THR A N 1
ATOM 698 C CA . THR A 1 89 ? -13.156 -2.292 19.920 1.00 90.75 89 THR A CA 1
ATOM 699 C C . THR A 1 89 ? -14.680 -2.391 19.837 1.00 90.75 89 THR A C 1
ATOM 701 O O . THR A 1 89 ? -15.371 -1.666 20.539 1.00 90.75 89 THR A O 1
ATOM 704 N N . SER A 1 90 ? -15.233 -3.311 19.040 1.00 90.19 90 SER A N 1
ATOM 705 C CA . SER A 1 90 ? -16.689 -3.529 18.986 1.00 90.19 90 SER A CA 1
ATOM 706 C C . SER A 1 90 ? -17.252 -4.038 20.315 1.00 90.19 90 SER A C 1
ATOM 708 O O . SER A 1 90 ? -18.296 -3.579 20.763 1.00 90.19 90 SER A O 1
ATOM 710 N N . CYS A 1 91 ? -16.550 -4.964 20.969 1.00 91.25 91 CYS A N 1
ATOM 711 C CA . CYS A 1 91 ? -16.955 -5.476 22.273 1.00 91.25 91 CYS A CA 1
ATOM 712 C C . CYS A 1 91 ? -16.820 -4.426 23.376 1.00 91.25 91 CYS A C 1
ATOM 714 O O . CYS A 1 91 ? -17.673 -4.415 24.256 1.00 91.25 91 CYS A O 1
ATOM 716 N N . GLN A 1 92 ? -15.802 -3.562 23.294 1.00 90.69 92 GLN A N 1
ATOM 717 C CA . GLN A 1 92 ? -15.628 -2.408 24.180 1.00 90.69 92 GLN A CA 1
ATOM 718 C C . GLN A 1 92 ? -16.788 -1.415 24.039 1.00 90.69 92 GLN A C 1
ATOM 720 O O . GLN A 1 92 ? -17.368 -1.011 25.038 1.00 90.69 92 GLN A O 1
ATOM 725 N N . ILE A 1 93 ? -17.155 -1.053 22.804 1.00 89.25 93 ILE A N 1
ATOM 726 C CA . ILE A 1 93 ? -18.280 -0.142 22.537 1.00 89.25 93 ILE A CA 1
ATOM 727 C C . ILE A 1 93 ? -19.580 -0.710 23.113 1.00 89.25 93 ILE A C 1
ATOM 729 O O . ILE A 1 93 ? -20.326 0.010 23.761 1.00 89.25 93 ILE A O 1
ATOM 733 N N . ASN A 1 94 ? -19.831 -2.006 22.914 1.00 89.31 94 ASN A N 1
ATOM 734 C CA . ASN A 1 94 ? -21.059 -2.652 23.381 1.00 89.31 94 ASN A CA 1
ATOM 735 C C . ASN A 1 94 ? -21.114 -2.850 24.904 1.00 89.31 94 ASN A C 1
ATOM 737 O O . ASN A 1 94 ? -22.187 -3.120 25.431 1.00 89.31 94 ASN A O 1
ATOM 741 N N . SER A 1 95 ? -19.974 -2.810 25.601 1.00 87.38 95 SER A N 1
ATOM 742 C CA . SER A 1 95 ? -19.930 -2.876 27.068 1.00 87.38 95 SER A CA 1
ATOM 743 C C . SER A 1 95 ? -19.997 -1.507 27.738 1.00 87.38 95 SER A C 1
ATOM 745 O O . SER A 1 95 ? -20.144 -1.455 28.953 1.00 87.38 95 SER A O 1
ATOM 747 N N . GLU A 1 96 ? -19.851 -0.425 26.975 1.00 89.44 96 GLU A N 1
ATOM 748 C CA . GLU A 1 96 ? -19.859 0.928 27.515 1.00 89.44 96 GLU A CA 1
ATOM 749 C C . GLU A 1 96 ? -21.295 1.417 27.728 1.00 89.44 96 GLU A C 1
ATOM 751 O O . GLU A 1 96 ? -22.159 1.248 26.867 1.00 89.44 96 GLU A O 1
ATOM 756 N N . THR A 1 97 ? -21.547 2.023 28.886 1.00 87.62 97 THR A N 1
ATOM 757 C CA . THR A 1 97 ? -22.890 2.500 29.266 1.00 87.62 97 THR A CA 1
ATOM 758 C C . THR A 1 97 ? -23.055 3.997 29.025 1.00 87.62 97 THR A C 1
ATOM 760 O O . THR A 1 97 ? -24.160 4.461 28.729 1.00 87.62 97 THR A O 1
ATOM 763 N N . ASP A 1 98 ? -21.957 4.752 29.080 1.00 91.69 98 ASP A N 1
ATOM 764 C CA . ASP A 1 98 ? -21.953 6.185 28.816 1.00 91.69 98 ASP A CA 1
ATOM 765 C C . ASP A 1 98 ? -22.150 6.464 27.314 1.00 91.69 98 ASP A C 1
ATOM 767 O O . ASP A 1 98 ? -21.304 6.164 26.462 1.00 91.69 98 ASP A O 1
ATOM 771 N N . LYS A 1 99 ? -23.284 7.095 26.986 1.00 90.19 99 LYS A N 1
ATOM 772 C CA . LYS A 1 99 ? -23.666 7.435 25.609 1.00 90.19 99 LYS A CA 1
ATOM 773 C C . LYS A 1 99 ? -22.650 8.342 24.916 1.00 90.19 99 LYS A C 1
ATOM 775 O O . LYS A 1 99 ? -22.474 8.227 23.700 1.00 90.19 99 LYS A O 1
ATOM 780 N N . ASP A 1 100 ? -21.996 9.243 25.637 1.00 91.75 100 ASP A N 1
ATOM 781 C CA . ASP A 1 100 ? -21.037 10.173 25.050 1.00 91.75 100 ASP A CA 1
ATOM 782 C C . ASP A 1 100 ? -19.697 9.490 24.776 1.00 91.75 100 ASP A C 1
ATOM 784 O O . ASP A 1 100 ? -19.098 9.721 23.717 1.00 91.75 100 ASP A O 1
ATOM 788 N N . ILE A 1 101 ? -19.269 8.570 25.645 1.00 89.12 101 ILE A N 1
ATOM 789 C CA . ILE A 1 101 ? -18.108 7.708 25.382 1.00 89.12 101 ILE A CA 1
ATOM 790 C C . ILE A 1 101 ? -18.386 6.805 24.174 1.00 89.12 101 ILE A C 1
ATOM 792 O O . ILE A 1 101 ? -17.576 6.763 23.241 1.00 89.12 101 ILE A O 1
ATOM 796 N N . VAL A 1 102 ? -19.558 6.163 24.115 1.00 90.38 102 VAL A N 1
ATOM 797 C CA . VAL A 1 102 ? -19.981 5.334 22.972 1.00 90.38 102 VAL A CA 1
ATOM 798 C C . VAL A 1 102 ? -19.928 6.130 21.665 1.00 90.38 102 VAL A C 1
ATOM 800 O O . VAL A 1 102 ? -19.297 5.688 20.700 1.00 90.38 102 VAL A O 1
ATOM 803 N N . LYS A 1 103 ? -20.518 7.334 21.619 1.00 91.12 103 LYS A N 1
ATOM 804 C CA . LYS A 1 103 ? -20.479 8.202 20.425 1.00 91.12 103 LYS A CA 1
ATOM 805 C C . LYS A 1 103 ? -19.047 8.502 19.981 1.00 91.12 103 LYS A C 1
ATOM 807 O O . LYS A 1 103 ? -18.749 8.432 18.784 1.00 91.12 103 LYS A O 1
ATOM 812 N N . ARG A 1 104 ? -18.149 8.822 20.921 1.00 90.50 104 ARG A N 1
ATOM 813 C CA . ARG A 1 104 ? -16.731 9.092 20.623 1.00 90.50 104 ARG A CA 1
ATOM 814 C C . ARG A 1 104 ? -16.034 7.859 20.051 1.00 90.50 104 ARG A C 1
ATOM 816 O O . ARG A 1 104 ? -15.357 7.973 19.028 1.00 90.50 104 ARG A O 1
ATOM 823 N N . LEU A 1 105 ? -16.228 6.688 20.657 1.00 88.94 105 LEU A N 1
ATOM 824 C CA . LEU A 1 105 ? -15.621 5.434 20.203 1.00 88.94 105 LEU A CA 1
ATOM 825 C C . LEU A 1 105 ? -16.118 5.022 18.810 1.00 88.94 105 LEU A C 1
ATOM 827 O O . LEU A 1 105 ? -15.310 4.658 17.953 1.00 88.94 105 LEU A O 1
ATOM 831 N N . VAL A 1 106 ? -17.421 5.150 18.545 1.00 90.50 106 VAL A N 1
ATOM 832 C CA . VAL A 1 106 ? -18.012 4.882 17.223 1.00 90.50 106 VAL A CA 1
ATOM 833 C C . VAL A 1 106 ? -17.455 5.843 16.170 1.00 90.50 106 VAL A C 1
ATOM 835 O O . VAL A 1 106 ? -17.036 5.409 15.092 1.00 90.50 106 VAL A O 1
ATOM 838 N N . LYS A 1 107 ? -17.384 7.148 16.478 1.00 93.00 107 LYS A N 1
ATOM 839 C CA . LYS A 1 107 ? -16.799 8.150 15.572 1.00 93.00 107 LYS A CA 1
ATOM 840 C C . LYS A 1 107 ? -15.335 7.830 15.264 1.00 93.00 107 LYS A C 1
ATOM 842 O O . LYS A 1 107 ? -14.940 7.863 14.100 1.00 93.00 107 LYS A O 1
ATOM 847 N N . ARG A 1 108 ? -14.550 7.458 16.277 1.00 88.75 108 ARG A N 1
ATOM 848 C CA . ARG A 1 108 ? -13.148 7.047 16.119 1.00 88.75 108 ARG A CA 1
ATOM 849 C C . ARG A 1 108 ? -13.017 5.827 15.206 1.00 88.75 108 ARG A C 1
ATOM 851 O O . ARG A 1 108 ? -12.245 5.871 14.255 1.00 88.75 108 ARG A O 1
ATOM 858 N N . GLN A 1 109 ? -13.829 4.790 15.416 1.00 87.06 109 GLN A N 1
ATOM 859 C CA . GLN A 1 109 ? -13.818 3.596 14.567 1.00 87.06 109 GLN A CA 1
ATOM 860 C C . GLN A 1 109 ? -14.164 3.919 13.103 1.00 87.06 109 GLN A C 1
ATOM 862 O O . GLN A 1 109 ? -13.570 3.358 12.178 1.00 87.06 109 GLN A O 1
ATOM 867 N N . ARG A 1 110 ? -15.110 4.837 12.866 1.00 90.25 110 ARG A N 1
ATOM 868 C CA . ARG A 1 110 ? -15.446 5.306 11.514 1.00 90.25 110 ARG A CA 1
ATOM 869 C C . ARG A 1 110 ? -14.258 6.003 10.849 1.00 90.25 110 ARG A C 1
ATOM 871 O O . ARG A 1 110 ? -13.958 5.696 9.697 1.00 90.25 110 ARG A O 1
ATOM 878 N N . LEU A 1 111 ? -13.574 6.888 11.574 1.00 93.38 111 LEU A N 1
ATOM 879 C CA . LEU A 1 111 ? -12.383 7.586 11.079 1.00 93.38 111 LEU A CA 1
ATOM 880 C C . LEU A 1 111 ? -11.248 6.607 10.756 1.00 93.38 111 LEU A C 1
ATOM 882 O O . LEU A 1 111 ? -10.647 6.707 9.693 1.00 93.38 111 LEU A O 1
ATOM 886 N N . GLU A 1 112 ? -10.995 5.607 11.601 1.00 87.56 112 GLU A N 1
ATOM 887 C CA . GLU A 1 112 ? -9.973 4.583 11.338 1.00 87.56 112 GLU A CA 1
ATOM 888 C C . GLU A 1 112 ? -10.254 3.792 10.052 1.00 87.56 112 GLU A C 1
ATOM 890 O O . GLU A 1 112 ? -9.345 3.551 9.252 1.00 87.56 112 GLU A O 1
ATOM 895 N N . ARG A 1 113 ? -11.521 3.431 9.803 1.00 87.44 113 ARG A N 1
ATOM 896 C CA . ARG A 1 113 ? -11.926 2.773 8.549 1.00 87.44 113 ARG A CA 1
ATOM 897 C C . ARG A 1 113 ? -11.702 3.678 7.339 1.00 87.44 113 ARG A C 1
ATOM 899 O O . ARG A 1 113 ? -11.200 3.202 6.323 1.00 87.44 113 ARG A O 1
ATOM 906 N N . GLN A 1 114 ? -12.033 4.965 7.451 1.00 93.31 114 GLN A N 1
ATOM 907 C CA . GLN A 1 114 ? -11.795 5.946 6.389 1.00 93.31 114 GLN A CA 1
ATOM 908 C C . GLN A 1 114 ? -10.299 6.128 6.115 1.00 93.31 114 GLN A C 1
ATOM 910 O O . GLN A 1 114 ? -9.888 6.057 4.963 1.00 93.31 114 GLN A O 1
ATOM 915 N N . ILE A 1 115 ? -9.470 6.258 7.155 1.00 91.69 115 ILE A N 1
ATOM 916 C CA . ILE A 1 115 ? -8.007 6.339 7.025 1.00 91.69 115 ILE A CA 1
ATOM 917 C C . ILE A 1 115 ? -7.463 5.096 6.316 1.00 91.69 115 ILE A C 1
ATOM 919 O O . ILE A 1 115 ? -6.642 5.213 5.408 1.00 91.69 115 ILE A O 1
ATOM 923 N N . LYS A 1 116 ? -7.930 3.898 6.688 1.00 87.75 116 LYS A N 1
ATOM 924 C CA . LYS A 1 116 ? -7.525 2.651 6.026 1.00 87.75 116 LYS A CA 1
ATOM 925 C C . LYS A 1 116 ? -7.927 2.635 4.547 1.00 87.75 116 LYS A C 1
ATOM 927 O O . LYS A 1 116 ? -7.114 2.258 3.707 1.00 87.75 116 LYS A O 1
ATOM 932 N N . ALA A 1 117 ? -9.147 3.065 4.224 1.00 89.12 117 ALA A N 1
ATOM 933 C CA . ALA A 1 117 ? -9.619 3.157 2.844 1.00 89.12 117 ALA A CA 1
ATOM 934 C C . ALA A 1 117 ? -8.786 4.155 2.020 1.00 89.12 117 ALA A C 1
ATOM 936 O O . ALA A 1 117 ? -8.314 3.802 0.940 1.00 89.12 117 ALA A O 1
ATOM 937 N N . LEU A 1 118 ? -8.521 5.346 2.563 1.00 94.31 118 LEU A N 1
ATOM 938 C CA . LEU A 1 118 ? -7.690 6.372 1.926 1.00 94.31 118 LEU A CA 1
ATOM 939 C C . LEU A 1 118 ? -6.251 5.888 1.709 1.00 94.31 118 LEU A C 1
ATOM 941 O O . LEU A 1 118 ? -5.697 6.077 0.633 1.00 94.31 118 LEU A O 1
ATOM 945 N N . ARG A 1 119 ? -5.652 5.191 2.683 1.00 92.12 119 ARG A N 1
ATOM 946 C CA . ARG A 1 119 ? -4.318 4.582 2.523 1.00 92.12 119 ARG A CA 1
ATOM 947 C C . ARG A 1 119 ? -4.289 3.533 1.412 1.00 92.12 119 ARG A C 1
ATOM 949 O O . ARG A 1 119 ? -3.323 3.473 0.656 1.00 92.12 119 ARG A O 1
ATOM 956 N N . ASN A 1 120 ? -5.341 2.725 1.281 1.00 88.88 120 ASN A N 1
ATOM 957 C CA . ASN A 1 120 ? -5.448 1.750 0.194 1.00 88.88 120 ASN A CA 1
ATOM 958 C C . ASN A 1 120 ? -5.596 2.431 -1.175 1.00 88.88 120 ASN A C 1
ATOM 960 O O . ASN A 1 120 ? -4.982 1.990 -2.149 1.00 88.88 120 ASN A O 1
ATOM 964 N N . GLN A 1 121 ? -6.375 3.514 -1.249 1.00 92.75 121 GLN A N 1
ATOM 965 C CA . GLN A 1 121 ? -6.496 4.331 -2.458 1.00 92.75 121 GLN A CA 1
ATOM 966 C C . GLN A 1 121 ? -5.156 4.967 -2.830 1.00 92.75 121 GLN A C 1
ATOM 968 O O . GLN A 1 121 ? -4.725 4.823 -3.970 1.00 92.75 121 GLN A O 1
ATOM 973 N N . LEU A 1 122 ? -4.454 5.565 -1.862 1.00 93.00 122 LEU A N 1
ATOM 974 C CA . LEU A 1 122 ? -3.121 6.135 -2.054 1.00 93.00 122 LEU A CA 1
ATOM 975 C C . LEU A 1 122 ? -2.139 5.089 -2.587 1.00 93.00 122 LEU A C 1
ATOM 977 O O . LEU A 1 122 ? -1.485 5.326 -3.595 1.00 93.00 122 LEU A O 1
ATOM 981 N N . LYS A 1 123 ? -2.082 3.904 -1.967 1.00 90.50 123 LYS A N 1
ATOM 982 C CA . LYS A 1 123 ? -1.216 2.808 -2.425 1.00 90.50 123 LYS A CA 1
ATOM 983 C C . LYS A 1 123 ? -1.545 2.379 -3.857 1.00 90.50 123 LYS A C 1
ATOM 985 O O . LYS A 1 123 ? -0.649 2.079 -4.635 1.00 90.50 123 LYS A O 1
ATOM 990 N N . THR A 1 124 ? -2.828 2.355 -4.211 1.00 89.56 124 THR A N 1
ATOM 991 C CA . THR A 1 124 ? -3.268 2.009 -5.569 1.00 89.56 124 THR A CA 1
ATOM 992 C C . THR A 1 124 ? -2.863 3.078 -6.580 1.00 89.56 124 THR A C 1
ATOM 994 O O . THR A 1 124 ? -2.416 2.737 -7.672 1.00 89.56 124 THR A O 1
ATOM 997 N N . LEU A 1 125 ? -3.017 4.355 -6.226 1.00 91.75 125 LEU A N 1
ATOM 998 C CA . LEU A 1 125 ? -2.621 5.482 -7.068 1.00 91.75 125 LEU A CA 1
ATOM 999 C C . LEU A 1 125 ? -1.107 5.547 -7.253 1.00 91.75 125 LEU A C 1
ATOM 1001 O O . LEU A 1 125 ? -0.663 5.770 -8.369 1.00 91.75 125 LEU A O 1
ATOM 1005 N N . LEU A 1 126 ? -0.331 5.286 -6.202 1.00 91.25 126 LEU A N 1
ATOM 1006 C CA . LEU A 1 126 ? 1.128 5.278 -6.258 1.00 91.25 126 LEU A CA 1
ATOM 1007 C C . LEU A 1 126 ? 1.647 4.218 -7.235 1.00 91.25 126 LEU A C 1
ATOM 1009 O O . LEU A 1 126 ? 2.446 4.539 -8.101 1.00 91.25 126 LEU A O 1
ATOM 1013 N N . VAL A 1 127 ? 1.102 2.998 -7.185 1.00 88.88 127 VAL A N 1
ATOM 1014 C CA . VAL A 1 127 ? 1.457 1.947 -8.157 1.00 88.88 127 VAL A CA 1
ATOM 1015 C C . VAL A 1 127 ? 1.120 2.370 -9.590 1.00 88.88 127 VAL A C 1
ATOM 1017 O O . VAL A 1 127 ? 1.899 2.115 -10.499 1.00 88.88 127 VAL A O 1
ATOM 1020 N N . LYS A 1 128 ? -0.029 3.026 -9.810 1.00 88.25 128 LYS A N 1
ATOM 1021 C CA . LYS A 1 128 ? -0.378 3.542 -11.143 1.00 88.25 128 LYS A CA 1
ATOM 1022 C C . LYS A 1 128 ? 0.580 4.644 -11.589 1.00 88.25 128 LYS A C 1
ATOM 1024 O O . LYS A 1 128 ? 0.966 4.672 -12.747 1.00 88.25 128 LYS A O 1
ATOM 1029 N N . TYR A 1 129 ? 0.936 5.551 -10.684 1.00 91.69 129 TYR A N 1
ATOM 1030 C CA . TYR A 1 129 ? 1.876 6.629 -10.962 1.00 91.69 129 TYR A CA 1
ATOM 1031 C C . TYR A 1 129 ? 3.238 6.072 -11.383 1.00 91.69 129 TYR A C 1
ATOM 1033 O O . TYR A 1 129 ? 3.738 6.473 -12.423 1.00 91.69 129 TYR A O 1
ATOM 1041 N N . GLU A 1 130 ? 3.787 5.107 -10.642 1.00 89.12 130 GLU A N 1
ATOM 1042 C CA . GLU A 1 130 ? 5.049 4.439 -10.990 1.00 89.12 130 GLU A CA 1
ATOM 1043 C C . GLU A 1 130 ? 4.978 3.752 -12.364 1.00 89.12 130 GLU A C 1
ATOM 1045 O O . GLU A 1 130 ? 5.918 3.845 -13.148 1.00 89.12 130 GLU A O 1
ATOM 1050 N N . GLU A 1 131 ? 3.851 3.101 -12.684 1.00 88.19 131 GLU A N 1
ATOM 1051 C CA . GLU A 1 131 ? 3.618 2.484 -13.998 1.00 88.19 131 GLU A CA 1
ATOM 1052 C C . GLU A 1 131 ? 3.637 3.530 -15.136 1.00 88.19 131 GLU A C 1
ATOM 1054 O O . GLU A 1 131 ? 4.247 3.283 -16.176 1.00 88.19 131 GLU A O 1
ATOM 1059 N N . TYR A 1 132 ? 3.014 4.700 -14.949 1.00 88.12 132 TYR A N 1
ATOM 1060 C CA . TYR A 1 132 ? 3.006 5.777 -15.951 1.00 88.12 132 TYR A CA 1
ATOM 1061 C C . TYR A 1 132 ? 4.335 6.532 -16.044 1.00 88.12 132 TYR A C 1
ATOM 1063 O O . TYR A 1 132 ? 4.774 6.862 -17.143 1.00 88.12 132 TYR A O 1
ATOM 1071 N N . ASP A 1 133 ? 4.979 6.808 -14.911 1.00 91.75 133 ASP A N 1
ATOM 1072 C CA . ASP A 1 133 ? 6.288 7.462 -14.866 1.00 91.75 133 ASP A CA 1
ATOM 1073 C C . ASP A 1 133 ? 7.338 6.620 -15.595 1.00 91.75 133 ASP A C 1
ATOM 1075 O O . ASP A 1 133 ? 8.123 7.141 -16.384 1.00 91.75 133 ASP A O 1
ATOM 1079 N N . PHE A 1 134 ? 7.280 5.297 -15.426 1.00 89.19 134 PHE A N 1
ATOM 1080 C CA . PHE A 1 134 ? 8.133 4.373 -16.157 1.00 89.19 134 PHE A CA 1
ATOM 1081 C C . PHE A 1 134 ? 7.968 4.493 -17.680 1.00 89.19 134 PHE A C 1
ATOM 1083 O O . PHE A 1 134 ? 8.966 4.632 -18.384 1.00 89.19 134 PHE A O 1
ATOM 1090 N N . ILE A 1 135 ? 6.728 4.489 -18.187 1.00 89.62 135 ILE A N 1
ATOM 1091 C CA . ILE A 1 135 ? 6.447 4.664 -19.624 1.00 89.62 135 ILE A CA 1
ATOM 1092 C C . ILE A 1 135 ? 6.994 6.008 -20.114 1.00 89.62 135 ILE A C 1
ATOM 1094 O O . ILE A 1 135 ? 7.713 6.059 -21.108 1.00 89.62 135 ILE A O 1
ATOM 1098 N N . ASN A 1 136 ? 6.740 7.089 -19.373 1.00 91.56 136 ASN A N 1
ATOM 1099 C CA . ASN A 1 136 ? 7.256 8.413 -19.720 1.00 91.56 136 ASN A CA 1
ATOM 1100 C C . ASN A 1 136 ? 8.791 8.445 -19.777 1.00 91.56 136 ASN A C 1
ATOM 1102 O O . ASN A 1 136 ? 9.361 9.104 -20.646 1.00 91.56 136 ASN A O 1
ATOM 1106 N N . ASN A 1 137 ? 9.475 7.741 -18.873 1.00 90.56 137 ASN A N 1
ATOM 1107 C CA . ASN A 1 137 ? 10.934 7.651 -18.881 1.00 90.56 137 ASN A CA 1
ATOM 1108 C C . ASN A 1 137 ? 11.456 6.857 -20.089 1.00 90.56 137 ASN A C 1
ATOM 1110 O O . ASN A 1 137 ? 12.468 7.248 -20.669 1.00 90.56 137 ASN A O 1
ATOM 1114 N N . VAL A 1 138 ? 10.758 5.796 -20.512 1.00 91.62 138 VAL A N 1
ATOM 1115 C CA . VAL A 1 138 ? 11.088 5.068 -21.750 1.00 91.62 138 VAL A CA 1
ATOM 1116 C C . VAL A 1 138 ? 10.891 5.959 -22.975 1.00 91.62 138 VAL A C 1
ATOM 1118 O O . VAL A 1 138 ? 11.791 6.037 -23.808 1.00 91.62 138 VAL A O 1
ATOM 1121 N N . GLN A 1 139 ? 9.780 6.697 -23.050 1.00 91.31 139 GLN A N 1
ATOM 1122 C CA . GLN A 1 139 ? 9.526 7.633 -24.145 1.00 91.31 139 GLN A CA 1
ATOM 1123 C C . GLN A 1 139 ? 10.606 8.723 -24.220 1.00 91.31 139 GLN A C 1
ATOM 1125 O O . GLN A 1 139 ? 11.146 8.982 -25.290 1.00 91.31 139 GLN A O 1
ATOM 1130 N N . ARG A 1 140 ? 11.006 9.301 -23.080 1.00 94.12 140 ARG A N 1
ATOM 1131 C CA . ARG A 1 140 ? 12.123 10.262 -23.027 1.00 94.12 140 ARG A CA 1
ATOM 1132 C C . ARG A 1 140 ? 13.435 9.658 -23.527 1.00 94.12 140 ARG A C 1
ATOM 1134 O O . 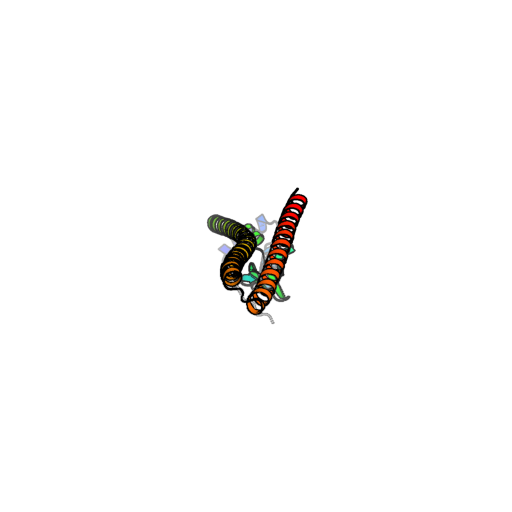ARG A 1 140 ? 14.179 10.329 -24.235 1.00 94.12 140 ARG A O 1
ATOM 1141 N N . ALA A 1 141 ? 13.734 8.410 -23.162 1.00 93.31 141 ALA A N 1
ATOM 1142 C CA . ALA A 1 141 ? 14.928 7.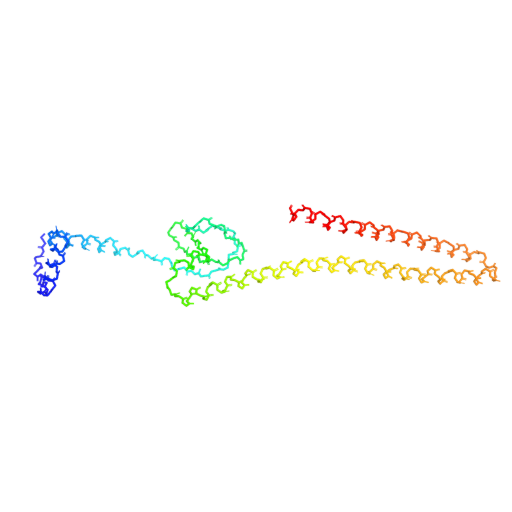723 -23.647 1.00 93.31 141 ALA A CA 1
ATOM 1143 C C . ALA A 1 141 ? 14.875 7.506 -25.168 1.00 93.31 141 ALA A C 1
ATOM 1145 O O . ALA A 1 141 ? 15.872 7.741 -25.849 1.00 93.31 141 ALA A O 1
ATOM 1146 N N . LEU A 1 142 ? 13.714 7.118 -25.707 1.00 93.44 142 LEU A N 1
ATOM 1147 C CA . LEU A 1 142 ? 13.488 7.012 -27.151 1.00 93.44 142 LEU A CA 1
ATOM 1148 C C . LEU A 1 142 ? 13.691 8.354 -27.860 1.00 93.44 142 LEU A C 1
ATOM 1150 O O . LEU A 1 142 ? 14.362 8.388 -28.889 1.00 93.44 142 LEU A O 1
ATOM 1154 N N . ASP A 1 143 ? 13.167 9.444 -27.301 1.00 94.81 143 ASP A N 1
ATOM 1155 C CA . ASP A 1 143 ? 13.302 10.785 -27.875 1.00 94.81 143 ASP A CA 1
ATOM 1156 C C . ASP A 1 143 ? 14.774 11.230 -27.924 1.00 94.81 143 ASP A C 1
ATOM 1158 O O . ASP A 1 143 ? 15.226 11.748 -28.946 1.00 94.81 143 ASP A O 1
ATOM 1162 N N . LEU A 1 144 ? 15.547 10.981 -26.859 1.00 95.00 144 LEU A N 1
ATOM 1163 C CA . LEU A 1 144 ? 16.986 11.272 -26.823 1.00 95.00 144 LEU A CA 1
ATOM 1164 C C . LEU A 1 144 ? 17.757 10.445 -27.859 1.00 95.00 144 LEU A C 1
ATOM 1166 O O . LEU A 1 144 ? 18.554 10.986 -28.619 1.00 95.00 144 LEU A O 1
ATOM 1170 N N . ILE A 1 145 ? 17.484 9.142 -27.950 1.00 94.00 145 ILE A N 1
ATOM 1171 C CA . ILE A 1 145 ? 18.142 8.266 -28.929 1.00 94.00 145 ILE A CA 1
ATOM 1172 C C . ILE A 1 145 ? 17.768 8.665 -30.363 1.00 94.00 145 ILE A C 1
ATOM 1174 O O . ILE A 1 145 ? 18.608 8.596 -31.257 1.00 94.00 145 ILE A O 1
ATOM 1178 N N . ALA A 1 146 ? 16.533 9.114 -30.597 1.00 93.31 146 ALA A N 1
ATOM 1179 C CA . ALA A 1 146 ? 16.103 9.618 -31.897 1.00 93.31 146 ALA A CA 1
ATOM 1180 C C . ALA A 1 146 ? 16.824 10.922 -32.283 1.00 93.31 146 ALA A C 1
ATOM 1182 O O . ALA A 1 146 ? 17.147 11.113 -33.457 1.00 93.31 146 ALA A O 1
ATOM 1183 N N . GLN A 1 147 ? 17.107 11.803 -31.317 1.00 95.31 147 GLN A N 1
ATOM 1184 C CA . GLN A 1 147 ? 17.917 13.006 -31.547 1.00 95.31 147 GLN A CA 1
ATOM 1185 C C . GLN A 1 147 ? 19.354 12.645 -31.935 1.00 95.31 147 GLN A C 1
ATOM 1187 O O . GLN A 1 147 ? 19.847 13.153 -32.940 1.00 95.31 147 GLN A O 1
ATOM 1192 N N . GLU A 1 148 ? 19.983 11.717 -31.209 1.00 93.25 148 GLU A N 1
ATOM 1193 C CA . GLU A 1 148 ? 21.320 11.205 -31.541 1.00 93.25 148 GLU A CA 1
ATOM 1194 C C . GLU A 1 148 ? 21.338 10.543 -32.925 1.00 93.25 148 GLU A C 1
ATOM 1196 O O . GLU A 1 148 ? 22.205 10.822 -33.751 1.00 93.25 148 GLU A O 1
ATOM 1201 N N . HIS A 1 149 ? 20.337 9.710 -33.231 1.00 93.81 149 HIS A N 1
ATOM 1202 C CA . HIS A 1 149 ? 20.195 9.078 -34.545 1.00 93.81 149 HIS A CA 1
ATOM 1203 C C . HIS A 1 149 ? 20.136 10.119 -35.666 1.00 93.81 149 HIS A C 1
ATOM 1205 O O . HIS A 1 149 ? 20.863 9.999 -36.653 1.00 93.81 149 HIS A O 1
ATOM 1211 N N . LYS A 1 150 ? 19.325 11.167 -35.493 1.00 94.94 150 LYS A N 1
ATOM 1212 C CA . LYS A 1 150 ? 19.222 12.270 -36.451 1.00 94.94 150 LYS A CA 1
ATOM 1213 C C . LYS A 1 150 ? 20.556 13.002 -36.617 1.00 94.94 150 LYS A C 1
ATOM 1215 O O . LYS A 1 150 ? 20.961 13.249 -37.750 1.00 94.94 150 LYS A O 1
ATOM 1220 N N . PHE A 1 151 ? 21.250 13.289 -35.517 1.00 94.75 151 PHE A N 1
ATOM 1221 C CA . PHE A 1 151 ? 22.568 13.923 -35.540 1.00 94.75 151 PHE A CA 1
ATOM 1222 C C . PHE A 1 151 ? 23.585 13.097 -36.341 1.00 94.75 151 PHE A C 1
ATOM 1224 O O . PHE A 1 151 ? 24.236 13.628 -37.240 1.00 94.75 151 PHE A O 1
ATOM 1231 N N . PHE A 1 152 ? 23.679 11.787 -36.090 1.00 92.75 152 PHE A N 1
ATOM 1232 C CA . PHE A 1 152 ? 24.600 10.923 -36.834 1.00 92.75 152 PHE A CA 1
ATOM 1233 C C . PHE A 1 152 ? 24.244 10.807 -38.318 1.00 92.75 152 PHE A C 1
ATOM 1235 O O . PHE A 1 152 ? 25.149 10.794 -39.148 1.00 92.75 152 PHE A O 1
ATOM 1242 N N . MET A 1 153 ? 22.956 10.773 -38.673 1.00 91.62 153 MET A N 1
ATOM 1243 C CA . MET A 1 153 ? 22.522 10.785 -40.078 1.00 91.62 153 MET A CA 1
ATOM 1244 C C . MET A 1 153 ? 22.935 12.083 -40.793 1.00 91.62 153 MET A C 1
ATOM 1246 O O . MET A 1 153 ? 23.421 12.042 -41.924 1.00 91.62 153 MET A O 1
ATOM 1250 N N . GLU A 1 154 ? 22.765 13.237 -40.141 1.00 92.81 154 GLU A N 1
ATOM 1251 C CA . GLU A 1 154 ? 23.195 14.535 -40.678 1.00 92.81 154 GLU A CA 1
ATOM 1252 C C . GLU A 1 154 ? 24.722 14.600 -40.824 1.00 92.81 154 GLU A C 1
ATOM 1254 O O . GLU A 1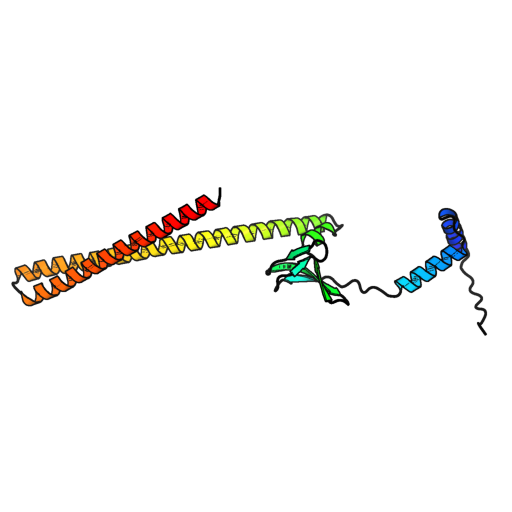 154 ? 25.226 15.008 -41.873 1.00 92.81 154 GLU A O 1
ATOM 1259 N N . TYR A 1 155 ? 25.461 14.132 -39.815 1.00 90.38 155 TYR A N 1
ATOM 1260 C CA . TYR A 1 155 ? 26.923 14.083 -39.836 1.00 90.38 155 TYR A CA 1
ATOM 1261 C C . TYR A 1 155 ? 27.459 13.147 -40.930 1.00 90.38 155 TYR A C 1
ATOM 1263 O O . TYR A 1 155 ? 28.361 13.513 -41.685 1.00 90.38 155 TYR A O 1
ATOM 1271 N N . GLN A 1 156 ? 26.850 11.972 -41.101 1.00 89.50 156 GLN A N 1
ATOM 1272 C CA . GLN A 1 156 ? 27.187 11.051 -42.183 1.00 89.50 156 GLN A CA 1
ATOM 1273 C C . GLN A 1 156 ? 26.975 11.692 -43.559 1.00 89.50 156 GLN A C 1
ATOM 1275 O O . GLN A 1 156 ? 27.837 11.580 -44.429 1.00 89.50 156 GLN A O 1
ATOM 1280 N N . SER A 1 157 ? 25.861 12.407 -43.755 1.00 88.81 157 SER A N 1
ATOM 1281 C CA . SER A 1 157 ? 25.584 13.112 -45.011 1.00 88.81 157 SER A CA 1
ATOM 1282 C C . SER A 1 157 ? 26.661 14.152 -45.343 1.00 88.81 157 SER A C 1
ATOM 1284 O O . SER A 1 157 ? 26.972 14.346 -46.520 1.00 88.81 157 SER A O 1
ATOM 1286 N N . GLN A 1 158 ? 27.238 14.810 -44.333 1.00 88.69 158 GLN A N 1
ATOM 1287 C CA . GLN A 1 158 ? 28.347 15.752 -44.510 1.00 88.69 158 GLN A CA 1
ATOM 1288 C C . GLN A 1 158 ? 29.660 15.033 -44.843 1.00 88.69 158 GLN A C 1
ATOM 1290 O O . GLN A 1 158 ? 30.415 15.481 -45.696 1.00 88.69 158 GLN A O 1
ATOM 1295 N N . LEU A 1 159 ? 29.940 13.885 -44.228 1.00 86.88 159 LEU A N 1
ATOM 1296 C CA . LEU A 1 159 ? 31.144 13.112 -44.546 1.00 86.88 159 LEU A CA 1
ATOM 1297 C C . LEU A 1 159 ? 31.088 12.472 -45.936 1.00 86.88 159 LEU A C 1
ATOM 1299 O O . LEU A 1 159 ? 32.111 12.395 -46.620 1.00 86.88 159 LEU A O 1
ATOM 1303 N N . CYS A 1 160 ? 29.897 12.071 -46.386 1.00 84.50 160 CYS A N 1
ATOM 1304 C CA . CYS A 1 160 ? 29.665 11.594 -47.747 1.00 84.50 160 CYS A CA 1
ATOM 1305 C C . CYS A 1 160 ? 30.047 12.643 -48.798 1.00 84.50 160 CYS A C 1
ATOM 1307 O O . CYS A 1 160 ? 30.638 12.280 -49.814 1.00 84.50 160 CYS A O 1
ATOM 1309 N N . SER A 1 161 ? 29.778 13.932 -48.557 1.00 83.38 161 SER A N 1
ATOM 1310 C CA . SER A 1 161 ? 30.181 14.997 -49.487 1.00 83.38 161 SER A CA 1
ATOM 1311 C C . SER A 1 161 ? 31.695 15.255 -49.488 1.00 83.38 161 SER A C 1
ATOM 1313 O O . SER A 1 161 ? 32.228 15.730 -50.489 1.00 83.38 161 SER A O 1
ATOM 1315 N N . LEU A 1 162 ? 32.395 14.882 -48.412 1.00 83.62 162 LEU A N 1
ATOM 1316 C CA . LEU A 1 162 ? 33.853 14.984 -48.267 1.00 83.62 162 LEU A CA 1
ATOM 1317 C C . LEU A 1 162 ? 34.614 13.731 -48.747 1.00 83.62 162 LEU A C 1
ATOM 1319 O O . LEU A 1 162 ? 35.839 13.759 -48.845 1.00 83.62 162 LEU A O 1
ATOM 1323 N N . GLY A 1 163 ? 33.917 12.629 -49.050 1.00 80.25 163 GLY A N 1
ATOM 1324 C CA . GLY A 1 163 ? 34.512 11.404 -49.602 1.00 80.25 163 GLY A CA 1
ATOM 1325 C C . GLY A 1 163 ? 35.299 10.536 -48.606 1.00 80.25 163 GLY A C 1
ATOM 1326 O O . GLY A 1 163 ? 36.086 9.684 -49.026 1.00 80.25 163 GLY A O 1
ATOM 1327 N N . ILE A 1 164 ? 35.101 10.712 -47.295 1.00 84.25 164 ILE A N 1
ATOM 1328 C CA . ILE A 1 164 ? 35.865 10.014 -46.243 1.00 84.25 164 ILE A CA 1
ATOM 1329 C C . ILE A 1 164 ? 35.239 8.641 -45.934 1.00 84.25 164 ILE A C 1
ATOM 1331 O O . ILE A 1 164 ? 34.488 8.478 -44.976 1.00 84.25 164 ILE A O 1
ATOM 1335 N N . LYS A 1 165 ? 35.557 7.624 -46.747 1.00 82.56 165 LYS A N 1
ATOM 1336 C CA . LYS A 1 165 ? 34.921 6.287 -46.684 1.00 82.56 165 LYS A CA 1
ATOM 1337 C C . LYS A 1 165 ? 35.025 5.573 -45.326 1.00 82.56 165 LYS A C 1
ATOM 1339 O O . LYS A 1 165 ? 34.033 5.022 -44.868 1.00 82.56 165 LYS A O 1
ATOM 1344 N N . GLY A 1 166 ? 36.184 5.609 -44.664 1.00 81.81 166 GLY A N 1
ATOM 1345 C CA . GLY A 1 166 ? 36.388 4.877 -43.402 1.00 81.81 166 GLY A CA 1
ATOM 1346 C C . GLY A 1 166 ? 35.603 5.433 -42.204 1.00 81.81 166 GLY A C 1
ATOM 1347 O O . GLY A 1 166 ? 35.208 4.678 -41.321 1.00 81.81 166 GLY A O 1
ATOM 1348 N N . GLU A 1 167 ? 35.343 6.742 -42.172 1.00 83.81 167 GLU A N 1
ATOM 1349 C CA . GLU A 1 167 ? 34.503 7.372 -41.137 1.00 83.81 167 GLU A CA 1
ATOM 1350 C C . GLU A 1 167 ? 33.012 7.093 -41.392 1.00 83.81 167 GLU A C 1
ATOM 1352 O O . GLU A 1 167 ? 32.257 6.854 -40.450 1.00 83.81 167 GLU A O 1
ATOM 1357 N N . ILE A 1 168 ? 32.595 7.049 -42.665 1.00 86.38 168 ILE A N 1
ATOM 1358 C CA . ILE A 1 168 ? 31.213 6.739 -43.067 1.00 86.38 168 ILE A CA 1
ATOM 1359 C C . ILE A 1 168 ? 30.807 5.334 -42.606 1.00 86.38 168 ILE A C 1
ATOM 1361 O O . ILE A 1 168 ? 29.718 5.178 -42.055 1.00 86.38 168 ILE A O 1
ATOM 1365 N N . GLU A 1 169 ? 31.681 4.336 -42.779 1.00 88.69 169 GLU A N 1
ATOM 1366 C CA . GLU A 1 169 ? 31.430 2.951 -42.347 1.00 88.69 169 GLU A CA 1
ATOM 1367 C C . GLU A 1 169 ? 31.248 2.848 -40.824 1.00 88.69 169 GLU A C 1
ATOM 1369 O O . GLU A 1 169 ? 30.314 2.203 -40.347 1.00 88.69 169 GLU A O 1
ATOM 1374 N N . ARG A 1 170 ? 32.082 3.549 -40.043 1.00 87.56 170 ARG A N 1
ATOM 1375 C CA . ARG A 1 170 ? 31.961 3.588 -38.575 1.00 87.56 170 ARG A CA 1
ATOM 1376 C C . ARG A 1 170 ? 30.651 4.229 -38.120 1.00 87.56 170 ARG A C 1
ATOM 1378 O O . ARG A 1 170 ? 30.014 3.744 -37.187 1.00 87.56 170 ARG A O 1
ATOM 1385 N N . ILE A 1 171 ? 30.231 5.308 -38.775 1.00 90.12 171 ILE A N 1
ATOM 1386 C CA . ILE A 1 171 ? 28.968 5.982 -38.449 1.00 90.12 171 ILE A CA 1
ATOM 1387 C C . ILE A 1 171 ? 27.767 5.121 -38.847 1.00 90.12 171 ILE A C 1
ATOM 1389 O O . ILE A 1 171 ? 26.785 5.087 -38.107 1.00 90.12 171 ILE A O 1
ATOM 1393 N N . ASP A 1 172 ? 27.852 4.365 -39.943 1.00 91.38 172 ASP A N 1
ATOM 1394 C CA . ASP A 1 172 ? 26.827 3.385 -40.317 1.00 91.38 172 ASP A CA 1
ATOM 1395 C C . ASP A 1 172 ? 26.636 2.315 -39.235 1.00 91.38 172 ASP A C 1
ATOM 1397 O O . ASP A 1 172 ? 25.503 1.966 -38.885 1.00 91.38 172 ASP A O 1
ATOM 1401 N N . GLU A 1 173 ? 27.726 1.809 -38.652 1.00 91.94 173 GLU A N 1
ATOM 1402 C CA . GLU A 1 173 ? 27.657 0.878 -37.522 1.00 91.94 173 GLU A CA 1
ATOM 1403 C C . GLU A 1 173 ? 26.967 1.508 -36.304 1.00 91.94 173 GLU A C 1
ATOM 1405 O O . GLU A 1 173 ? 26.087 0.881 -35.701 1.00 91.94 173 GLU A O 1
ATOM 1410 N N . MET A 1 174 ? 27.296 2.763 -35.976 1.00 91.31 174 MET A N 1
ATOM 1411 C CA . MET A 1 174 ? 26.669 3.508 -34.876 1.00 91.31 174 MET A CA 1
ATOM 1412 C C . MET A 1 174 ? 25.173 3.744 -35.121 1.00 91.31 174 MET A C 1
ATOM 1414 O O . MET A 1 174 ? 24.351 3.468 -34.246 1.00 91.31 174 MET A O 1
ATOM 1418 N N . ILE A 1 175 ? 24.789 4.171 -36.326 1.00 92.50 175 ILE A N 1
ATOM 1419 C CA . ILE A 1 175 ? 23.391 4.357 -36.735 1.00 92.50 175 ILE A CA 1
ATOM 1420 C C . ILE A 1 175 ? 22.616 3.041 -36.623 1.00 92.50 175 ILE A C 1
ATOM 1422 O O . ILE A 1 175 ? 21.497 3.011 -36.101 1.00 92.50 175 ILE A O 1
ATOM 1426 N N . ASN A 1 176 ? 23.202 1.935 -37.083 1.00 94.00 176 ASN A N 1
ATOM 1427 C CA . ASN A 1 176 ? 22.581 0.619 -36.990 1.00 94.00 176 ASN A CA 1
ATOM 1428 C C . ASN A 1 176 ? 22.447 0.145 -35.537 1.00 94.00 176 ASN A C 1
ATOM 1430 O O . ASN A 1 176 ? 21.439 -0.477 -35.191 1.00 94.00 176 ASN A O 1
ATOM 1434 N N . MET A 1 177 ? 23.412 0.461 -34.671 1.00 93.56 177 MET A N 1
ATOM 1435 C CA . MET A 1 177 ? 23.306 0.197 -33.236 1.00 93.56 177 MET A CA 1
ATOM 1436 C C . MET A 1 177 ? 22.159 1.001 -32.609 1.00 93.56 177 MET A C 1
ATOM 1438 O O . MET A 1 177 ? 21.318 0.412 -31.930 1.00 93.56 177 MET A O 1
ATOM 1442 N N . LEU A 1 178 ? 22.053 2.301 -32.900 1.00 91.94 178 LEU A N 1
ATOM 1443 C CA . LEU A 1 178 ? 20.962 3.151 -32.406 1.00 91.94 178 LEU A CA 1
ATOM 1444 C C . LEU A 1 178 ? 19.594 2.629 -32.857 1.00 91.94 178 LEU A C 1
ATOM 1446 O O . LEU A 1 178 ? 18.693 2.491 -32.034 1.00 91.94 178 LEU A O 1
ATOM 1450 N N . ARG A 1 179 ? 19.452 2.226 -34.127 1.00 93.25 179 ARG A N 1
ATOM 1451 C CA . ARG A 1 179 ? 18.217 1.607 -34.643 1.00 93.25 179 ARG A CA 1
ATOM 1452 C C . ARG A 1 179 ? 17.830 0.339 -33.878 1.00 93.25 179 ARG A C 1
ATOM 1454 O O . ARG A 1 179 ? 16.655 0.161 -33.561 1.00 93.25 179 ARG A O 1
ATOM 1461 N N . LYS A 1 180 ? 18.797 -0.530 -33.557 1.00 94.12 180 LYS A N 1
ATOM 1462 C CA . LYS A 1 180 ? 18.550 -1.742 -32.753 1.00 94.12 180 LYS A CA 1
ATOM 1463 C C . LYS A 1 180 ? 18.086 -1.395 -31.339 1.00 94.12 180 LYS A C 1
ATOM 1465 O O . LYS A 1 180 ? 17.141 -2.009 -30.852 1.00 94.12 180 LYS A O 1
ATOM 1470 N N . VAL A 1 181 ? 18.712 -0.405 -30.701 1.00 92.25 181 VAL A N 1
ATOM 1471 C CA . VAL A 1 181 ? 18.321 0.049 -29.357 1.00 92.25 181 VAL A CA 1
ATOM 1472 C C . VAL A 1 181 ? 16.919 0.664 -29.374 1.00 92.25 181 VAL A C 1
ATOM 1474 O O . VAL A 1 181 ? 16.105 0.325 -28.520 1.00 92.25 181 VAL A O 1
ATOM 1477 N N . MET A 1 182 ? 16.592 1.498 -30.366 1.00 90.94 182 MET A N 1
ATOM 1478 C CA . MET A 1 182 ? 15.244 2.061 -30.527 1.00 90.94 182 MET A CA 1
ATOM 1479 C C . MET A 1 182 ? 14.185 0.970 -30.709 1.00 90.94 182 MET A C 1
ATOM 1481 O O . MET A 1 182 ? 13.139 1.021 -30.065 1.00 90.94 182 MET A O 1
ATOM 1485 N N . ALA A 1 183 ? 14.453 -0.025 -31.561 1.00 92.38 183 ALA A N 1
ATOM 1486 C CA . ALA A 1 183 ? 13.546 -1.152 -31.771 1.00 92.38 183 ALA A CA 1
ATOM 1487 C C . ALA A 1 183 ? 13.333 -1.945 -30.473 1.00 92.38 183 ALA A C 1
ATOM 1489 O O . ALA A 1 183 ? 12.194 -2.184 -30.080 1.00 92.38 183 ALA A O 1
ATOM 1490 N N . PHE A 1 184 ? 14.419 -2.259 -29.761 1.00 92.56 184 PHE A N 1
ATOM 1491 C CA . PHE A 1 184 ? 14.356 -2.943 -28.471 1.00 92.56 184 PHE A CA 1
ATOM 1492 C C . PHE A 1 184 ? 13.527 -2.169 -27.437 1.00 92.56 184 PHE A C 1
ATOM 1494 O O . PHE A 1 184 ? 12.665 -2.750 -26.780 1.00 92.56 184 PHE A O 1
ATOM 1501 N N . LEU A 1 185 ? 13.755 -0.860 -27.301 1.00 90.56 185 LEU A N 1
ATOM 1502 C CA . LEU A 1 185 ? 13.013 -0.022 -26.357 1.00 90.56 185 LEU A CA 1
ATOM 1503 C C . LEU A 1 185 ? 11.524 0.056 -26.705 1.00 90.56 185 LEU A C 1
ATOM 1505 O O . LEU A 1 185 ? 10.693 -0.011 -25.804 1.00 90.56 185 LEU A O 1
ATOM 1509 N N . LYS A 1 186 ? 11.182 0.122 -27.995 1.00 90.88 186 LYS A N 1
ATOM 1510 C CA . LYS A 1 186 ? 9.792 0.130 -28.465 1.00 90.88 186 LYS A CA 1
ATOM 1511 C C . LYS A 1 186 ? 9.088 -1.206 -28.225 1.00 90.88 186 LYS A C 1
ATOM 1513 O O . LYS A 1 186 ? 7.939 -1.236 -27.788 1.00 90.88 186 LYS A O 1
ATOM 1518 N N . ASP A 1 187 ? 9.768 -2.321 -28.471 1.00 91.00 187 ASP A N 1
ATOM 1519 C CA . ASP A 1 187 ? 9.237 -3.652 -28.159 1.00 91.00 187 ASP A CA 1
ATOM 1520 C C . ASP A 1 187 ? 9.029 -3.822 -26.650 1.00 91.00 187 ASP A C 1
ATOM 1522 O O . ASP A 1 187 ? 8.013 -4.368 -26.207 1.00 91.00 187 ASP A O 1
ATOM 1526 N N . PHE A 1 188 ? 9.958 -3.298 -25.851 1.00 88.19 188 PHE A N 1
ATOM 1527 C CA . PHE A 1 188 ? 9.868 -3.317 -24.399 1.00 88.19 188 PHE A CA 1
ATOM 1528 C C . PHE A 1 188 ? 8.713 -2.452 -23.870 1.00 88.19 188 PHE A C 1
ATOM 1530 O O . PHE A 1 188 ? 7.955 -2.908 -23.009 1.00 88.19 188 PHE A O 1
ATOM 1537 N N . GLU A 1 189 ? 8.534 -1.243 -24.407 1.00 89.88 189 GLU A N 1
ATOM 1538 C CA . GLU A 1 189 ? 7.395 -0.366 -24.120 1.00 89.88 189 GLU A CA 1
ATOM 1539 C C . GLU A 1 189 ? 6.070 -1.078 -24.421 1.00 89.88 189 GLU A C 1
ATOM 1541 O O . GLU A 1 189 ? 5.225 -1.218 -23.533 1.00 89.88 189 GLU A O 1
ATOM 1546 N N . ASN A 1 190 ? 5.930 -1.637 -25.628 1.00 89.25 190 ASN A N 1
ATOM 1547 C CA . ASN A 1 190 ? 4.742 -2.382 -26.049 1.00 89.25 190 ASN A CA 1
ATOM 1548 C C . ASN A 1 190 ? 4.435 -3.562 -25.118 1.00 89.25 190 ASN A C 1
ATOM 1550 O O . ASN A 1 190 ? 3.285 -3.772 -24.717 1.00 89.25 190 ASN A O 1
ATOM 1554 N N . TYR A 1 191 ? 5.456 -4.341 -24.752 1.00 89.62 191 TYR A N 1
ATOM 1555 C CA . TYR A 1 191 ? 5.309 -5.445 -23.807 1.00 89.62 191 TYR A CA 1
ATOM 1556 C C . TYR A 1 191 ? 4.814 -4.953 -22.439 1.00 89.62 191 TYR A C 1
ATOM 1558 O O . TYR A 1 191 ? 3.901 -5.542 -21.847 1.00 89.62 191 TYR A O 1
ATOM 1566 N N . TYR A 1 192 ? 5.385 -3.858 -21.937 1.00 87.06 192 TYR A N 1
ATOM 1567 C CA . TYR A 1 192 ? 5.022 -3.301 -20.639 1.00 87.06 192 TYR A CA 1
ATOM 1568 C C . TYR A 1 192 ? 3.596 -2.734 -20.637 1.00 87.06 192 TYR A C 1
ATOM 1570 O O . TYR A 1 192 ? 2.816 -3.031 -19.725 1.00 87.06 192 TYR A O 1
ATOM 1578 N N . GLU A 1 193 ? 3.198 -2.020 -21.691 1.00 86.69 193 GLU A N 1
ATOM 1579 C CA . GLU A 1 193 ? 1.821 -1.556 -21.870 1.00 86.69 193 GLU A CA 1
ATOM 1580 C C . GLU A 1 193 ? 0.820 -2.715 -21.900 1.00 86.69 193 GLU A C 1
ATOM 1582 O O . GLU A 1 193 ? -0.221 -2.672 -21.232 1.00 86.69 193 GLU A O 1
ATOM 1587 N N . GLN A 1 194 ? 1.122 -3.782 -22.645 1.00 86.75 194 GLN A N 1
ATOM 1588 C CA . GLN A 1 194 ? 0.271 -4.970 -22.689 1.00 86.75 194 GLN A CA 1
ATOM 1589 C C . GLN A 1 194 ? 0.147 -5.618 -21.310 1.00 86.75 194 GLN A C 1
ATOM 1591 O O . GLN A 1 194 ? -0.961 -5.963 -20.885 1.00 86.75 194 GLN A O 1
ATOM 1596 N N . LYS A 1 195 ? 1.252 -5.723 -20.567 1.00 85.94 195 LYS A N 1
ATOM 1597 C CA . LYS A 1 195 ? 1.260 -6.247 -19.198 1.00 85.94 195 LYS A CA 1
ATOM 1598 C C . LYS A 1 195 ? 0.376 -5.416 -18.263 1.00 85.94 195 LYS A C 1
ATOM 1600 O O . LYS A 1 195 ? -0.402 -5.994 -17.496 1.00 85.94 195 LYS A O 1
ATOM 1605 N N . ILE A 1 196 ? 0.428 -4.084 -18.351 1.00 81.94 196 ILE A N 1
ATOM 1606 C CA . ILE A 1 196 ? -0.467 -3.192 -17.595 1.00 81.94 196 ILE A CA 1
ATOM 1607 C C . ILE A 1 196 ? -1.926 -3.435 -18.001 1.00 81.94 196 ILE A C 1
ATOM 1609 O O . ILE A 1 196 ? -2.776 -3.655 -17.134 1.00 81.94 196 ILE A O 1
ATOM 1613 N N . ARG A 1 197 ? -2.236 -3.479 -19.306 1.00 80.88 197 ARG A N 1
ATOM 1614 C CA . ARG A 1 197 ? -3.606 -3.720 -19.805 1.00 80.88 197 ARG A CA 1
ATOM 1615 C C . ARG A 1 197 ? -4.181 -5.047 -19.306 1.00 80.88 197 ARG A C 1
ATOM 1617 O O . ARG A 1 197 ? -5.336 -5.090 -18.875 1.00 80.88 197 ARG A O 1
ATOM 1624 N N . VAL A 1 198 ? -3.393 -6.124 -19.317 1.00 82.12 198 VAL A N 1
ATOM 1625 C CA . VAL A 1 198 ? -3.807 -7.442 -18.803 1.00 82.12 198 VAL A CA 1
ATOM 1626 C C . VAL A 1 198 ? -4.066 -7.388 -17.296 1.00 82.12 198 VAL A C 1
ATOM 1628 O O . VAL A 1 198 ? -5.101 -7.869 -16.835 1.00 82.12 198 VAL A O 1
ATOM 1631 N N . LYS A 1 199 ? -3.185 -6.741 -16.526 1.00 77.12 199 LYS A N 1
ATOM 1632 C CA . LYS A 1 199 ? -3.338 -6.559 -15.073 1.00 77.12 199 LYS A CA 1
ATOM 1633 C C . LYS A 1 199 ? -4.604 -5.766 -14.722 1.00 77.12 199 LYS A C 1
ATOM 1635 O O . LYS A 1 199 ? -5.295 -6.114 -13.764 1.00 77.12 199 LYS A O 1
ATOM 1640 N N . VAL A 1 200 ? -4.949 -4.745 -15.510 1.00 70.31 200 VAL A N 1
ATOM 1641 C CA . VAL A 1 200 ? -6.196 -3.974 -15.356 1.00 70.31 200 VAL A CA 1
ATOM 1642 C C . VAL A 1 200 ? -7.425 -4.831 -15.682 1.00 70.31 200 VAL A C 1
ATOM 1644 O O . VAL A 1 200 ? -8.363 -4.874 -14.885 1.00 70.31 200 VAL A O 1
ATOM 1647 N N . ARG A 1 201 ? -7.409 -5.580 -16.794 1.00 66.56 201 ARG A N 1
ATOM 1648 C CA . ARG A 1 201 ? -8.516 -6.478 -17.185 1.00 66.56 201 ARG A CA 1
ATOM 1649 C C . ARG A 1 201 ? -8.746 -7.613 -16.180 1.00 66.56 201 ARG A C 1
ATOM 1651 O O . ARG A 1 201 ? -9.894 -7.923 -15.874 1.00 66.56 201 ARG A O 1
ATOM 1658 N N . GLY A 1 202 ? -7.682 -8.204 -15.635 1.00 66.69 202 GLY A N 1
ATOM 1659 C CA . GLY A 1 202 ? -7.776 -9.256 -14.617 1.00 66.69 202 GLY A CA 1
ATOM 1660 C C . GLY A 1 202 ? -8.368 -8.766 -13.291 1.00 66.69 202 GLY A C 1
ATOM 1661 O O . GLY A 1 202 ? -9.121 -9.489 -12.648 1.00 66.69 202 GLY A O 1
ATOM 1662 N N . ARG A 1 203 ? -8.099 -7.512 -12.902 1.00 59.16 203 ARG A N 1
ATOM 1663 C CA . ARG A 1 203 ? -8.703 -6.900 -11.705 1.00 59.16 203 ARG A CA 1
ATOM 1664 C C . ARG A 1 203 ? -10.187 -6.585 -11.883 1.00 59.16 203 ARG A C 1
ATOM 1666 O O . ARG A 1 203 ? -10.932 -6.734 -10.925 1.00 59.16 203 ARG A O 1
ATOM 1673 N N . LEU A 1 204 ? -10.608 -6.185 -13.085 1.00 53.50 204 LEU A N 1
ATOM 1674 C CA . LEU A 1 204 ? -12.021 -5.941 -13.392 1.00 53.50 204 LEU A CA 1
ATOM 1675 C C . LEU A 1 204 ? -12.843 -7.237 -13.362 1.00 53.50 204 LEU A C 1
ATOM 1677 O O . LEU A 1 204 ? -13.929 -7.231 -12.805 1.00 53.50 204 LEU A O 1
ATOM 1681 N N . LYS A 1 205 ? -12.313 -8.359 -13.867 1.00 48.91 205 LYS A N 1
ATOM 1682 C CA . LYS A 1 205 ? -13.015 -9.659 -13.831 1.00 48.91 205 LYS A CA 1
ATOM 1683 C C . LYS A 1 205 ? -13.222 -10.238 -12.426 1.00 48.91 205 LYS A C 1
ATOM 1685 O O . LYS A 1 205 ? -14.149 -11.005 -12.243 1.00 48.91 205 LYS A O 1
ATOM 1690 N N . ASN A 1 206 ? -12.382 -9.875 -11.457 1.00 46.44 206 ASN A N 1
ATOM 1691 C CA . ASN A 1 206 ? -12.493 -10.341 -10.067 1.00 46.44 206 ASN A CA 1
ATOM 1692 C C . ASN A 1 206 ? -13.289 -9.377 -9.164 1.00 46.44 206 ASN A C 1
ATOM 1694 O O . ASN A 1 206 ? -13.361 -9.594 -7.956 1.00 46.44 206 ASN A O 1
ATOM 1698 N N . ALA A 1 207 ? -13.809 -8.280 -9.722 1.00 43.72 207 ALA A N 1
ATOM 1699 C CA . ALA A 1 207 ? -14.590 -7.273 -9.005 1.00 43.72 207 ALA A CA 1
ATOM 1700 C C . ALA A 1 207 ? -16.102 -7.349 -9.306 1.00 43.72 207 ALA A C 1
ATOM 1702 O O . ALA A 1 207 ? -16.848 -6.541 -8.753 1.00 43.72 207 ALA A O 1
ATOM 1703 N N . PHE A 1 208 ? -16.529 -8.299 -10.147 1.00 38.69 208 PHE A N 1
ATOM 1704 C CA . PHE A 1 208 ? -17.923 -8.600 -10.486 1.00 38.69 208 PHE A CA 1
ATOM 1705 C C . PHE A 1 208 ? -18.248 -10.052 -10.147 1.00 38.69 208 PHE A C 1
ATOM 1707 O O . PHE A 1 208 ? -17.397 -10.917 -10.455 1.00 38.69 208 PHE A O 1
#

Organism: NCBI:txid2202143

Foldseek 3Di:
DDPPDPDDDDPVVVVVLVVVCVVVVHDSVVSVVVVVVVVVVCVPPPPPFPWDKDQDQQWDAAPPPRDIDHHRAIWTWGADPVGIHTHHLVRVLVPDDDPVVNVVSVVVVVVVVVVVVVVVVVVVVVVVVVLVVVLVVLVVVLVVLVVVLVVLVVVLVVVVVVVPVVVNVVSVVVNVVSVVVNVVSVVVSVVSVVVVVVVVVVVVVVVD

pLDDT: mean 83.71, std 13.39, range [35.25, 95.31]

Secondary structure (DSSP, 8-state):
----------HHHHHHHHHHHHHTTS-HHHHHHHHHHHHHHHTS------PEEEE-SS-EE-TTT-PEEPTT-EEEEEEETTEEEEEEHHHHHHH---HHHHHHHHHHHHHHHHHHHHHHHHHHHHHHHHHHHHHHHHHHHHHHHHHHHHHHHHHHHHHHHHT-HHHHHHHHHHHHHHHHHHHHHHHHHHHHHHHHHHHHHHHHHT--

Radius of gyration: 40.9 Å; chains: 1; bounding box: 76×38×124 Å